Protein AF-A0A538GZU5-F1 (afdb_monomer_lite)

Sequence (343 aa):
MTRKRKAGAVGVLVLACLVTAGIAAAQVSGPSSTARSLAASGCQLNSAGDKIKHVVYLQFDNTHYARDNQSVASDLEQMPHLLDFLKSNGTLFTNDHTVLISHTAGGILSTQTGLYPDRHGITVSNSYYYFPPSKIPAFSSAFKYWTDKVDDTTGTNDPLPNMVTDQKVTPAPWVPFTRAGCDFGAISLANIELENTGTGPFGDMSQAFGTGSPEWNDAVASNAAPSGTAARASALTDYVGIAIHCAQGGGICASNATNVANSRPDRLLDETGGYLGYSALYGAKYVNPAICAVPGASCQTVGGLKAVNSTAGDPVTDPFGRPGFPGFDGALAKNTLGYLAQM

Secondary structure (DSSP, 8-state):
----------------------------------------SS-----GGG----------TT--SS-SSTTS--TTTT-HHHHHHHHHHS---------SS--HHHHHHHHHHS--HHHHS-TTTTEEEE--TT-S-EEEES-S-TT-BSSTTTSSS--SBSSEETTEEPPPTTHHHHHTT--EEEES-TTTS------STTSHHHHHH-TTSHHHHHHHHHHHSPTTSHHHHHHHHHHSSEEEEPPTT-GGGGSSHHHHHH-EE---TT-TT--TT-EEEESHHHHHHHHTTSTT--EEEETTEEEEBPTTSSBPB-TTS-BS---GGG--HHHHHHHHTT-

pLDDT: mean 88.1, std 18.51, range [29.67, 98.81]

Foldseek 3Di:
DDDDDDDYDDDDDDDDDDDDDDDDDDPPCDPPPPPVPPLPQAFQLVPDVSPDDDDDDDDDFPFACDDPDPVDHGNVSVVVVNVVCCVVPHDDDRPDDAAPQDDQQQRLVCVLQVDHCVQFQCNNGQWDWDQFPVRPIDIAGLQAAQQFWSPQQACRRPVFGSGDHPRFRRAGSCVSRQASQHKDKFFQGGNNAGRDLDLHCRGPCCVFQNHPGPLSVLSVQLCPDDPPDPSVCVSCFFFTGIKIWGHDVQHLCVPDPLSVVQKTWPDRPRHPPDDPPTIMHGWCNNLQVSLVVPPPFLWDAFPNGIFQAFQVSHGADAPVRHHTRNPNVSCDNRRRVSSVVSD

Radius of gyration: 26.97 Å; chains: 1; bounding box: 66×96×55 Å

Structure (mmCIF, N/CA/C/O backbone):
data_AF-A0A538GZU5-F1
#
_entry.id   AF-A0A538GZU5-F1
#
loop_
_atom_site.group_PDB
_atom_site.id
_atom_site.type_symbol
_atom_site.label_atom_id
_atom_site.label_alt_id
_atom_site.label_comp_id
_atom_site.label_asym_id
_atom_site.label_entity_id
_atom_site.label_seq_id
_atom_site.pdbx_PDB_ins_code
_atom_site.Cartn_x
_atom_site.Cartn_y
_atom_site.Cartn_z
_atom_site.occupancy
_atom_site.B_iso_or_equiv
_atom_site.auth_seq_id
_atom_site.auth_comp_id
_atom_site.auth_asym_id
_atom_site.auth_atom_id
_atom_site.pdbx_PDB_model_num
ATOM 1 N N . MET A 1 1 ? 17.090 -75.767 -11.438 1.00 41.66 1 MET A N 1
ATOM 2 C CA . MET A 1 1 ? 18.320 -75.406 -10.693 1.00 41.66 1 MET A CA 1
ATOM 3 C C . MET A 1 1 ? 18.590 -73.951 -11.045 1.00 41.66 1 MET A C 1
ATOM 5 O O . MET A 1 1 ? 18.827 -73.700 -12.206 1.00 41.66 1 MET A O 1
ATOM 9 N N . THR A 1 2 ? 18.289 -72.956 -10.214 1.00 41.53 2 THR A N 1
ATOM 10 C CA . THR A 1 2 ? 19.024 -72.575 -8.996 1.00 41.53 2 THR A CA 1
ATOM 11 C C . THR A 1 2 ? 18.096 -71.903 -7.971 1.00 41.53 2 THR A C 1
ATOM 13 O O . THR A 1 2 ? 17.175 -71.168 -8.304 1.00 41.53 2 THR A O 1
ATOM 16 N N . ARG A 1 3 ? 18.348 -72.218 -6.697 1.00 42.81 3 ARG A N 1
ATOM 17 C CA . ARG A 1 3 ? 17.657 -71.765 -5.477 1.00 42.81 3 ARG A CA 1
ATOM 18 C C . ARG A 1 3 ? 18.090 -70.350 -5.061 1.00 42.81 3 ARG A C 1
ATOM 20 O O . ARG A 1 3 ? 19.270 -70.048 -5.206 1.00 42.81 3 ARG A O 1
ATOM 27 N N . LYS A 1 4 ? 17.235 -69.639 -4.307 1.00 42.75 4 LYS A N 1
ATOM 28 C CA . LYS A 1 4 ? 17.420 -69.284 -2.867 1.00 42.75 4 LYS A CA 1
ATOM 29 C C . LYS A 1 4 ? 16.176 -68.512 -2.367 1.00 42.75 4 LYS A C 1
ATOM 31 O O . LYS A 1 4 ? 15.842 -67.492 -2.935 1.00 42.75 4 LYS A O 1
ATOM 36 N N . ARG A 1 5 ? 15.325 -69.122 -1.524 1.00 42.78 5 ARG A N 1
ATOM 37 C CA . ARG A 1 5 ? 15.338 -69.240 -0.035 1.00 42.78 5 ARG A CA 1
ATOM 38 C C . ARG A 1 5 ? 14.523 -68.098 0.611 1.00 42.78 5 ARG A C 1
ATOM 40 O O . ARG A 1 5 ? 14.949 -66.963 0.520 1.00 42.78 5 ARG A O 1
ATOM 47 N N . LYS A 1 6 ? 13.332 -68.392 1.162 1.00 38.78 6 LYS A N 1
ATOM 48 C CA . LYS A 1 6 ? 13.014 -68.727 2.589 1.00 38.78 6 LYS A CA 1
ATOM 49 C C . LYS A 1 6 ? 12.407 -67.480 3.259 1.00 38.78 6 LYS A C 1
ATOM 51 O O . LYS A 1 6 ? 12.859 -66.398 2.941 1.00 38.78 6 LYS A O 1
ATOM 56 N N . ALA A 1 7 ? 11.456 -67.504 4.185 1.00 37.66 7 ALA A N 1
ATOM 57 C CA . ALA A 1 7 ? 10.686 -68.513 4.918 1.00 37.66 7 ALA A CA 1
ATOM 58 C C . ALA A 1 7 ? 9.429 -67.767 5.438 1.00 37.66 7 ALA A C 1
ATOM 60 O O . ALA A 1 7 ? 9.517 -66.568 5.664 1.00 37.66 7 ALA A O 1
ATOM 61 N N . GLY A 1 8 ? 8.243 -68.377 5.487 1.00 31.84 8 GLY A N 1
ATOM 62 C CA . GLY A 1 8 ? 7.707 -69.045 6.688 1.00 31.84 8 GLY A CA 1
ATOM 63 C C . GLY A 1 8 ? 6.733 -68.104 7.423 1.00 31.84 8 GLY A C 1
ATOM 64 O O . GLY A 1 8 ? 6.852 -66.900 7.278 1.00 31.84 8 GLY A O 1
ATOM 65 N N . ALA A 1 9 ? 5.759 -68.510 8.226 1.00 40.06 9 ALA A N 1
ATOM 66 C CA . ALA A 1 9 ? 4.979 -69.730 8.418 1.00 40.06 9 ALA A CA 1
ATOM 67 C C . ALA A 1 9 ? 3.903 -69.380 9.480 1.00 40.06 9 ALA A C 1
ATOM 69 O O . ALA A 1 9 ? 4.146 -68.487 10.285 1.00 40.06 9 ALA A O 1
ATOM 70 N N . VAL A 1 10 ? 2.818 -70.171 9.539 1.00 35.56 10 VAL A N 1
ATOM 71 C CA . VAL A 1 10 ? 1.852 -70.302 10.665 1.00 35.56 10 VAL A CA 1
ATOM 72 C C . VAL A 1 10 ? 0.916 -69.085 10.858 1.00 35.56 10 VAL A C 1
ATOM 74 O O . VAL A 1 10 ? 1.370 -67.958 10.919 1.00 35.56 10 VAL A O 1
ATOM 77 N N . GLY A 1 11 ? -0.415 -69.161 10.923 1.00 32.91 11 GLY A N 1
ATOM 78 C CA . GLY A 1 11 ? -1.340 -70.246 11.236 1.00 32.91 11 GLY A CA 1
ATOM 79 C C . GLY A 1 11 ? -2.069 -69.944 12.556 1.00 32.91 11 GLY A C 1
ATOM 80 O O . GLY A 1 11 ? -1.404 -69.755 13.564 1.00 32.91 11 GLY A O 1
ATOM 81 N N . VAL A 1 12 ? -3.409 -70.034 12.532 1.00 36.59 12 VAL A N 1
ATOM 82 C CA . VAL A 1 12 ? -4.312 -70.445 13.635 1.00 36.59 12 VAL A CA 1
ATOM 83 C C . VAL A 1 12 ? -5.242 -69.384 14.296 1.00 36.59 12 VAL A C 1
ATOM 85 O O . VAL A 1 12 ? -4.803 -68.398 14.871 1.00 36.59 12 VAL A O 1
ATOM 88 N N . LEU A 1 13 ? -6.539 -69.758 14.279 1.00 34.19 13 LEU A N 1
ATOM 89 C CA . LEU A 1 13 ? -7.672 -69.534 15.212 1.00 34.19 13 LEU A CA 1
ATOM 90 C C . LEU A 1 13 ? -8.629 -68.319 15.107 1.00 34.19 13 LEU A C 1
ATOM 92 O O . LEU A 1 13 ? -8.426 -67.242 15.650 1.00 34.19 13 LEU A O 1
ATOM 96 N N . VAL A 1 14 ? -9.761 -68.648 14.471 1.00 42.06 14 VAL A N 1
ATOM 97 C CA . VAL A 1 14 ? -11.185 -68.315 14.685 1.00 42.06 14 VAL A CA 1
ATOM 98 C C . VAL A 1 14 ? -11.585 -67.742 16.059 1.00 42.06 14 VAL A C 1
ATOM 100 O O . VAL A 1 14 ? -11.286 -68.352 17.080 1.00 42.06 14 VAL A O 1
ATOM 103 N N . LEU A 1 15 ? -12.452 -66.716 16.055 1.00 35.19 15 LEU A N 1
ATOM 104 C CA . LEU A 1 15 ? -13.662 -66.673 16.897 1.00 35.19 15 LEU A CA 1
ATOM 105 C C . LEU A 1 15 ? -14.754 -65.802 16.244 1.00 35.19 15 LEU A C 1
ATOM 107 O O . LEU A 1 15 ? -14.531 -64.640 15.915 1.00 35.19 15 LEU A O 1
ATOM 111 N N . ALA A 1 16 ? -15.932 -66.390 16.040 1.00 40.03 16 ALA A N 1
ATOM 112 C CA . ALA A 1 16 ? -17.145 -65.728 15.574 1.00 40.03 16 ALA A CA 1
ATOM 113 C C . ALA A 1 16 ? -17.953 -65.195 16.766 1.00 40.03 16 ALA A C 1
ATOM 115 O O . ALA A 1 16 ? -18.050 -65.891 17.771 1.00 40.03 16 ALA A O 1
ATOM 116 N N . CYS A 1 17 ? -18.595 -64.032 16.615 1.00 29.67 17 CYS A N 1
ATOM 117 C CA . CYS A 1 17 ? -19.783 -63.644 17.384 1.00 29.67 17 CYS A CA 1
ATOM 118 C C . CYS A 1 17 ? -20.623 -62.647 16.570 1.00 29.67 17 CYS A C 1
ATOM 120 O O . CYS A 1 17 ? -20.315 -61.460 16.493 1.00 29.67 17 CYS A O 1
ATOM 122 N N . LEU A 1 18 ? -21.692 -63.160 15.959 1.00 40.50 18 LEU A N 1
ATOM 123 C CA . LEU A 1 18 ? -22.845 -62.388 15.501 1.00 40.50 18 LEU A CA 1
ATOM 124 C C . LEU A 1 18 ? -23.737 -62.108 16.715 1.00 40.50 18 LEU A C 1
ATOM 126 O O . LEU A 1 18 ? -24.233 -63.048 17.331 1.00 40.50 18 LEU A O 1
ATOM 130 N N . VAL A 1 19 ? -23.984 -60.832 17.016 1.00 35.56 19 VAL A N 1
ATOM 131 C CA . VAL A 1 19 ? -25.146 -60.404 17.803 1.00 35.56 19 VAL A CA 1
ATOM 132 C C . VAL A 1 19 ? -25.823 -59.264 17.055 1.00 35.56 19 VAL A C 1
ATOM 134 O O . VAL A 1 19 ? -25.313 -58.153 16.953 1.00 35.56 19 VAL A O 1
ATOM 137 N N . THR A 1 20 ? -26.982 -59.588 16.497 1.00 38.97 20 THR A N 1
ATOM 138 C CA . THR A 1 20 ? -27.985 -58.674 15.960 1.00 38.97 20 THR A CA 1
ATOM 139 C C . THR A 1 20 ? -28.848 -58.128 17.097 1.00 38.97 20 THR A C 1
ATOM 141 O O . THR A 1 20 ? -29.481 -58.924 17.785 1.00 38.97 20 THR A O 1
ATOM 144 N N . ALA A 1 21 ? -28.932 -56.805 17.251 1.00 37.34 21 ALA A N 1
ATOM 145 C CA . ALA A 1 21 ? -30.114 -56.075 17.734 1.00 37.34 21 ALA A CA 1
ATOM 146 C C . ALA A 1 21 ? -29.819 -54.567 17.722 1.00 37.34 21 ALA A C 1
ATOM 148 O O . ALA A 1 21 ? -28.822 -54.140 18.298 1.00 37.34 21 ALA A O 1
ATOM 149 N N . GLY A 1 22 ? -30.678 -53.752 17.102 1.00 32.50 22 GLY A N 1
ATOM 150 C CA . GLY A 1 22 ? -30.491 -52.301 17.156 1.00 32.50 22 GLY A CA 1
ATOM 151 C C . GLY A 1 22 ? -31.423 -51.448 16.300 1.00 32.50 22 GLY A C 1
ATOM 152 O O . GLY A 1 22 ? -30.937 -50.705 15.467 1.00 32.50 22 GLY A O 1
ATOM 153 N N . ILE A 1 23 ? -32.731 -51.552 16.553 1.00 37.91 23 ILE A N 1
ATOM 154 C CA . ILE A 1 23 ? -33.696 -50.434 16.581 1.00 37.91 23 ILE A CA 1
ATOM 155 C C . ILE A 1 23 ? -33.911 -49.647 15.271 1.00 37.91 23 ILE A C 1
ATOM 157 O O . ILE A 1 23 ? -33.096 -48.846 14.825 1.00 37.91 23 ILE A O 1
ATOM 161 N N . ALA A 1 24 ? -35.123 -49.800 14.731 1.00 41.88 24 ALA A N 1
ATOM 162 C CA . ALA A 1 24 ? -35.727 -48.862 13.798 1.00 41.88 24 ALA A CA 1
ATOM 163 C C . ALA A 1 24 ? -35.757 -47.448 14.405 1.00 41.88 24 ALA A C 1
ATOM 165 O O . ALA A 1 24 ? -36.425 -47.219 15.413 1.00 41.88 24 ALA A O 1
ATOM 166 N N . ALA A 1 25 ? -35.067 -46.500 13.773 1.00 37.75 25 ALA A N 1
ATOM 167 C CA . ALA A 1 25 ? -35.249 -45.077 14.017 1.00 37.75 25 ALA A CA 1
ATOM 168 C C . ALA A 1 25 ? -35.853 -44.445 12.761 1.00 37.75 25 ALA A C 1
ATOM 170 O O . ALA A 1 25 ? -35.314 -44.550 11.659 1.00 37.75 25 ALA A O 1
ATOM 171 N N . ALA A 1 26 ? -37.025 -43.849 12.958 1.00 36.16 26 ALA A N 1
ATOM 172 C CA . ALA A 1 26 ? -37.833 -43.188 11.956 1.00 36.16 26 ALA A CA 1
ATOM 173 C C . ALA A 1 26 ? -37.022 -42.170 11.142 1.00 36.16 26 ALA A C 1
ATOM 175 O O . ALA A 1 26 ? -36.345 -41.303 11.696 1.00 36.16 26 ALA A O 1
ATOM 176 N N . GLN A 1 27 ? -37.154 -42.237 9.817 1.00 37.16 27 GLN A N 1
ATOM 177 C CA . GLN A 1 27 ? -36.763 -41.144 8.939 1.00 37.16 27 GLN A CA 1
ATOM 178 C C . GLN A 1 27 ? -37.739 -39.988 9.159 1.00 37.16 27 GLN A C 1
ATOM 180 O O . GLN A 1 27 ? -38.785 -39.905 8.519 1.00 37.16 27 GLN A O 1
ATOM 185 N N . VAL A 1 28 ? -37.404 -39.094 10.088 1.00 36.72 28 VAL A N 1
ATOM 186 C CA . VAL A 1 28 ? -38.012 -37.768 10.130 1.00 36.72 28 VAL A CA 1
ATOM 187 C C . VAL A 1 28 ? -37.474 -37.022 8.918 1.00 36.72 28 VAL A C 1
ATOM 189 O O . VAL A 1 28 ? -36.334 -36.561 8.900 1.00 36.72 28 VAL A O 1
ATOM 192 N N . SER A 1 29 ? -38.293 -36.957 7.873 1.00 42.44 29 SER A N 1
ATOM 193 C CA . SER A 1 29 ? -38.100 -36.076 6.728 1.00 42.44 29 SER A CA 1
ATOM 194 C C . SER A 1 29 ? -38.271 -34.636 7.217 1.00 42.44 29 SER A C 1
ATOM 196 O O . SER A 1 29 ? -39.336 -34.037 7.096 1.00 42.44 29 SER A O 1
ATOM 198 N N . GLY A 1 30 ? -37.237 -34.093 7.859 1.00 34.75 30 GLY A N 1
ATOM 199 C CA . GLY A 1 30 ? -37.148 -32.660 8.096 1.00 34.75 30 GLY A CA 1
ATOM 200 C C . GLY A 1 30 ? -37.063 -31.953 6.742 1.00 34.75 30 GLY A C 1
ATOM 201 O O . GLY A 1 30 ? -36.406 -32.475 5.834 1.00 34.75 30 GLY A O 1
ATOM 202 N N . PRO A 1 31 ? -37.720 -30.798 6.554 1.00 36.62 31 PRO A N 1
ATOM 203 C CA . PRO A 1 31 ? -37.540 -30.037 5.335 1.00 36.62 31 PRO A CA 1
ATOM 204 C C . PRO A 1 31 ? -36.061 -29.660 5.267 1.00 36.62 31 PRO A C 1
ATOM 206 O O . PRO A 1 31 ? -35.553 -28.933 6.119 1.00 36.62 31 PRO A O 1
ATOM 209 N N . SER A 1 32 ? -35.360 -30.193 4.268 1.00 41.91 32 SER A N 1
ATOM 210 C CA . SER A 1 32 ? -34.012 -29.765 3.925 1.00 41.91 32 SER A CA 1
ATOM 211 C C . SER A 1 32 ? -34.122 -28.352 3.365 1.00 41.91 32 SER A C 1
ATOM 213 O O . SER A 1 32 ? -34.147 -28.139 2.156 1.00 41.91 32 SER A O 1
ATOM 215 N N . SER A 1 33 ? -34.227 -27.366 4.253 1.00 42.97 33 SER A N 1
ATOM 216 C CA . SER A 1 33 ? -34.057 -25.962 3.921 1.00 42.97 33 SER A CA 1
ATOM 217 C C . SER A 1 33 ? -32.568 -25.674 3.754 1.00 42.97 33 SER A C 1
ATOM 219 O O . SER A 1 33 ? -32.007 -24.808 4.416 1.00 42.97 33 SER A O 1
ATOM 221 N N . THR A 1 34 ? -31.916 -26.351 2.810 1.00 41.00 34 THR A N 1
ATOM 222 C CA . THR A 1 34 ? -30.827 -25.715 2.071 1.00 41.00 34 THR A CA 1
ATOM 223 C C . THR A 1 34 ? -31.477 -24.787 1.055 1.00 41.00 34 THR A C 1
ATOM 225 O O . THR A 1 34 ? -31.377 -24.981 -0.156 1.00 41.00 34 THR A O 1
ATOM 228 N N . ALA A 1 35 ? -32.172 -23.764 1.564 1.00 36.59 35 ALA A N 1
ATOM 229 C CA . ALA A 1 35 ? -32.250 -22.517 0.841 1.00 36.59 35 ALA A CA 1
ATOM 230 C C . ALA A 1 35 ? -30.795 -22.069 0.752 1.00 36.59 35 ALA A C 1
ATOM 232 O O . ALA A 1 35 ? -30.218 -21.565 1.713 1.00 36.59 35 ALA A O 1
ATOM 233 N N . ARG A 1 36 ? -30.160 -22.371 -0.381 1.00 37.12 36 ARG A N 1
ATOM 234 C CA . ARG A 1 36 ? -28.960 -21.669 -0.797 1.00 37.12 36 ARG A CA 1
ATOM 235 C C . ARG A 1 36 ? -29.424 -20.224 -0.869 1.00 37.12 36 ARG A C 1
ATOM 237 O O . ARG A 1 36 ? -30.104 -19.854 -1.822 1.00 37.12 36 ARG A O 1
ATOM 244 N N . SER A 1 37 ? -29.200 -19.486 0.219 1.00 33.53 37 SER A N 1
ATOM 245 C CA . SER A 1 37 ? -29.381 -18.046 0.250 1.00 33.53 37 SER A CA 1
ATOM 246 C C . SER A 1 37 ? -28.727 -17.554 -1.030 1.00 33.53 37 SER A C 1
ATOM 248 O O . SER A 1 37 ? -27.550 -17.846 -1.267 1.00 33.53 37 SER A O 1
ATOM 250 N N . LEU A 1 38 ? -29.523 -16.958 -1.919 1.00 40.81 38 LEU A N 1
ATOM 251 C CA . LEU A 1 38 ? -28.973 -16.174 -3.012 1.00 40.81 38 LEU A CA 1
ATOM 252 C C . LEU A 1 38 ? -27.948 -15.267 -2.343 1.00 40.81 38 LEU A C 1
ATOM 254 O O . LEU A 1 38 ? -28.328 -14.536 -1.429 1.00 40.81 38 LEU A O 1
ATOM 258 N N . ALA A 1 39 ? -26.668 -15.419 -2.703 1.00 43.16 39 ALA A N 1
ATOM 259 C CA . ALA A 1 39 ? -25.598 -14.616 -2.132 1.00 43.16 39 ALA A CA 1
ATOM 260 C C . ALA A 1 39 ? -26.088 -13.169 -2.128 1.00 43.16 39 ALA A C 1
ATOM 262 O O . ALA A 1 39 ? -26.457 -12.650 -3.185 1.00 43.16 39 ALA A O 1
ATOM 263 N N . ALA A 1 40 ? -26.225 -12.585 -0.935 1.00 46.81 40 ALA A N 1
ATOM 264 C CA . ALA A 1 40 ? -26.675 -11.213 -0.821 1.00 46.81 40 ALA A CA 1
ATOM 265 C C . ALA A 1 40 ? -25.750 -10.376 -1.709 1.00 46.81 40 ALA A C 1
ATOM 267 O O . ALA A 1 40 ? -24.530 -10.451 -1.578 1.00 46.81 40 ALA A O 1
ATOM 268 N N . SER A 1 41 ? -26.314 -9.648 -2.670 1.00 56.91 41 SER A N 1
ATOM 269 C CA . SER A 1 41 ? -25.537 -8.769 -3.534 1.00 56.91 41 SER A CA 1
ATOM 270 C C . SER A 1 41 ? -25.036 -7.597 -2.687 1.00 56.91 41 SER A C 1
ATOM 272 O O . SER A 1 41 ? -25.796 -6.664 -2.427 1.00 56.91 41 SER A O 1
ATOM 274 N N . GLY A 1 42 ? -23.797 -7.674 -2.200 1.00 74.44 42 GLY A N 1
ATOM 275 C CA . GLY A 1 42 ? -23.136 -6.609 -1.440 1.00 74.44 42 GLY A CA 1
ATOM 276 C C . GLY A 1 42 ? -22.205 -7.123 -0.339 1.00 74.44 42 GLY A C 1
ATOM 277 O O . GLY A 1 42 ? -22.223 -8.302 -0.001 1.00 74.44 42 GLY A O 1
ATOM 278 N N . CYS A 1 43 ? -21.416 -6.214 0.234 1.00 88.31 43 CYS A N 1
ATOM 279 C CA . CYS A 1 43 ? -20.485 -6.480 1.334 1.00 88.31 43 CYS A CA 1
ATOM 280 C C . CYS A 1 43 ? -21.204 -7.002 2.590 1.00 88.31 43 CYS A C 1
ATOM 282 O O . CYS A 1 43 ? -22.074 -6.319 3.137 1.00 88.31 43 CYS A O 1
ATOM 284 N N . GLN A 1 44 ? -20.835 -8.201 3.058 1.00 89.00 44 GLN A N 1
ATOM 285 C CA . GLN A 1 44 ? -21.396 -8.839 4.257 1.00 89.00 44 GLN A CA 1
ATOM 286 C C . GLN A 1 44 ? -20.296 -9.304 5.214 1.00 89.00 44 GLN A C 1
ATOM 288 O O . GLN A 1 44 ? -19.824 -10.436 5.157 1.00 89.00 44 GLN A O 1
ATOM 293 N N . LEU A 1 45 ? -19.942 -8.449 6.172 1.00 90.06 45 LEU A N 1
ATOM 294 C CA . LEU A 1 45 ? -18.912 -8.743 7.177 1.00 90.06 45 LEU A CA 1
ATOM 295 C C . LEU A 1 45 ? -19.315 -9.827 8.196 1.00 90.06 45 LEU A C 1
ATOM 297 O O . LEU A 1 45 ? -18.504 -10.182 9.047 1.00 90.06 45 LEU A O 1
ATOM 301 N N . ASN A 1 46 ? -20.558 -10.328 8.150 1.00 86.38 46 ASN A N 1
ATOM 302 C CA . ASN A 1 46 ? -21.108 -11.343 9.062 1.00 86.38 46 ASN A CA 1
ATOM 303 C C . ASN A 1 46 ? -20.864 -11.030 10.551 1.00 86.38 46 ASN A C 1
ATOM 305 O O . ASN A 1 46 ? -20.645 -11.916 11.378 1.00 86.38 46 ASN A O 1
ATOM 309 N N . SER A 1 47 ? -20.871 -9.741 10.894 1.00 89.75 47 SER A N 1
ATOM 310 C CA . SER A 1 47 ? -20.743 -9.290 12.279 1.00 89.75 47 SER A CA 1
ATOM 311 C C . SER A 1 47 ? -21.965 -9.701 13.103 1.00 89.75 47 SER A C 1
ATOM 313 O O . SER A 1 47 ? -23.051 -9.912 12.566 1.00 89.75 47 SER A O 1
ATOM 315 N N . ALA A 1 48 ? -21.820 -9.786 14.427 1.00 88.69 48 ALA A N 1
ATOM 316 C CA . ALA A 1 48 ? -22.929 -10.149 15.306 1.00 88.69 48 ALA A CA 1
ATOM 317 C C . ALA A 1 48 ? -24.141 -9.209 15.110 1.00 88.69 48 ALA A C 1
ATOM 319 O O . ALA A 1 48 ? -24.091 -8.019 15.435 1.00 88.69 48 ALA A O 1
ATOM 320 N N . GLY A 1 49 ? -25.236 -9.761 14.576 1.00 86.88 49 GLY A N 1
ATOM 321 C CA . GLY A 1 49 ? -26.455 -9.015 14.249 1.00 86.88 49 GLY A CA 1
ATOM 322 C C . GLY A 1 49 ? -26.315 -8.041 13.073 1.00 86.88 49 GLY A C 1
ATOM 323 O O . GLY A 1 49 ? -27.064 -7.069 13.025 1.00 86.88 49 GLY A O 1
ATOM 324 N N . ASP A 1 50 ? -25.339 -8.253 12.183 1.00 86.88 50 ASP A N 1
ATOM 325 C CA . ASP A 1 50 ? -25.097 -7.478 10.956 1.00 86.88 50 ASP A CA 1
ATOM 326 C C . ASP A 1 50 ? -24.918 -5.968 11.177 1.00 86.88 50 ASP A C 1
ATOM 328 O O . ASP A 1 50 ? -25.229 -5.144 10.307 1.00 86.88 50 ASP A O 1
ATOM 332 N N . LYS A 1 51 ? -24.417 -5.593 12.359 1.00 89.56 51 LYS A N 1
ATOM 333 C CA . LYS A 1 51 ? -24.294 -4.196 12.796 1.00 89.56 51 LYS A CA 1
ATOM 334 C C . LYS A 1 51 ? -23.103 -3.465 12.181 1.00 89.56 51 LYS A C 1
ATOM 336 O O . LYS A 1 51 ? -23.168 -2.250 12.024 1.00 89.56 51 LYS A O 1
ATOM 341 N N . ILE A 1 52 ? -22.028 -4.174 11.838 1.00 91.56 52 ILE A N 1
ATOM 342 C CA . ILE A 1 52 ? -20.833 -3.583 11.227 1.00 91.56 52 ILE A CA 1
ATOM 343 C C . ILE A 1 52 ? -21.019 -3.543 9.711 1.00 91.56 52 ILE A C 1
ATOM 345 O O . ILE A 1 52 ? -21.281 -4.571 9.086 1.00 91.56 52 ILE A O 1
ATOM 349 N N . LYS A 1 53 ? -20.881 -2.344 9.137 1.00 88.94 53 LYS A N 1
ATOM 350 C CA . LYS A 1 53 ? -20.955 -2.097 7.686 1.00 88.94 53 LYS A CA 1
ATOM 351 C C . LYS A 1 53 ? -19.600 -1.772 7.062 1.00 88.94 53 LYS A C 1
ATOM 353 O O . LYS A 1 53 ? -19.370 -2.129 5.917 1.00 88.94 53 LYS A O 1
ATOM 358 N N . HIS A 1 54 ? -18.714 -1.150 7.835 1.00 91.19 54 HIS A N 1
ATOM 359 C CA . HIS A 1 54 ? -17.369 -0.770 7.423 1.00 91.19 54 HIS A CA 1
ATOM 360 C C . HIS A 1 54 ? -16.390 -1.116 8.541 1.00 91.19 54 HIS A C 1
ATOM 362 O O . HIS A 1 54 ? -16.734 -1.015 9.722 1.00 91.19 54 HIS A O 1
ATOM 368 N N . VAL A 1 55 ? -15.176 -1.500 8.161 1.00 94.06 55 VAL A N 1
ATOM 369 C CA . VAL A 1 55 ? -14.044 -1.633 9.076 1.00 94.06 55 VAL A CA 1
ATOM 370 C C . VAL A 1 55 ? -13.032 -0.578 8.672 1.00 94.06 55 VAL A C 1
ATOM 372 O O . VAL A 1 55 ? -12.583 -0.562 7.533 1.00 94.06 55 VAL A O 1
ATOM 375 N N . VAL A 1 56 ? -12.699 0.307 9.606 1.00 94.75 56 VAL A N 1
ATOM 376 C CA . VAL A 1 56 ? -11.652 1.312 9.428 1.00 94.75 56 VAL A CA 1
ATOM 377 C C . VAL A 1 56 ? -10.480 0.895 10.297 1.00 94.75 56 VAL A C 1
ATOM 379 O O . VAL A 1 56 ? -10.627 0.755 11.512 1.00 94.75 56 VAL A O 1
ATOM 382 N N . TYR A 1 57 ? -9.330 0.685 9.665 1.00 94.44 57 TYR A N 1
ATOM 383 C CA . TYR A 1 57 ? -8.079 0.371 10.338 1.00 94.44 57 TYR A CA 1
ATOM 384 C C . TYR A 1 57 ? -7.127 1.556 10.200 1.00 94.44 57 TYR A C 1
ATOM 386 O O . TYR A 1 57 ? -6.855 2.008 9.092 1.00 94.44 57 TYR A O 1
ATOM 394 N N . LEU A 1 58 ? -6.643 2.066 11.332 1.00 94.19 58 LEU A N 1
ATOM 395 C CA . LEU A 1 58 ? -5.677 3.157 11.385 1.00 94.19 58 LEU A CA 1
ATOM 396 C C . LEU A 1 58 ? -4.447 2.673 12.137 1.00 94.19 58 LEU A C 1
ATOM 398 O O . LEU A 1 58 ? -4.561 2.199 13.268 1.00 94.19 58 LEU A O 1
ATOM 402 N N . GLN A 1 59 ? -3.283 2.849 11.527 1.00 92.31 59 GLN A N 1
ATOM 403 C CA . GLN A 1 59 ? -2.005 2.591 12.165 1.00 92.31 59 GLN A CA 1
ATOM 404 C C . GLN A 1 59 ? -1.173 3.865 12.152 1.00 92.31 59 GLN A C 1
ATOM 406 O O . GLN A 1 59 ? -0.926 4.448 11.100 1.00 92.31 59 GLN A O 1
ATOM 411 N N . PHE A 1 60 ? -0.772 4.300 13.341 1.00 90.81 60 PHE A N 1
ATOM 412 C CA . PHE A 1 60 ? 0.123 5.432 13.519 1.00 90.81 60 PHE A CA 1
ATOM 413 C C . PHE A 1 60 ? 1.531 4.881 13.719 1.00 90.81 60 PHE A C 1
ATOM 415 O O . PHE A 1 60 ? 1.769 4.141 14.676 1.00 90.81 60 PHE A O 1
ATOM 422 N N . ASP A 1 61 ? 2.445 5.199 12.803 1.00 88.44 61 ASP A N 1
ATOM 423 C CA . ASP A 1 61 ? 3.837 4.775 12.938 1.00 88.44 61 ASP A CA 1
ATOM 424 C C . ASP A 1 61 ? 4.480 5.466 14.151 1.00 88.44 61 ASP A C 1
ATOM 426 O O . ASP A 1 61 ? 4.240 6.647 14.416 1.00 88.44 61 ASP A O 1
ATOM 430 N N . ASN A 1 62 ? 5.269 4.702 14.905 1.00 87.81 62 ASN A N 1
ATOM 431 C CA . ASN A 1 62 ? 6.046 5.162 16.053 1.00 87.81 62 ASN A CA 1
ATOM 432 C C . ASN A 1 62 ? 5.246 5.981 17.095 1.00 87.81 62 ASN A C 1
ATOM 434 O O . ASN A 1 62 ? 5.731 6.994 17.593 1.00 87.81 62 ASN A O 1
ATOM 438 N N . THR A 1 63 ? 4.014 5.562 17.411 1.00 90.25 63 THR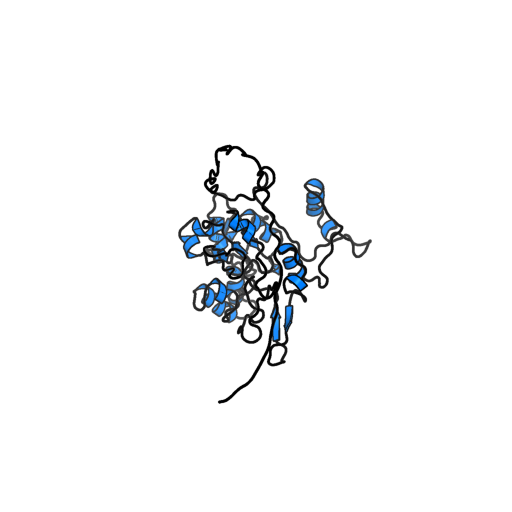 A N 1
ATOM 439 C CA . THR A 1 63 ? 3.152 6.222 18.410 1.00 90.25 63 THR A CA 1
ATOM 440 C C . THR A 1 63 ? 2.949 5.341 19.639 1.00 90.25 63 THR A C 1
ATOM 442 O O . THR A 1 63 ? 2.378 4.255 19.541 1.00 90.25 63 THR A O 1
ATOM 445 N N . HIS A 1 64 ? 3.346 5.837 20.810 1.00 89.69 64 HIS A N 1
ATOM 446 C CA . HIS A 1 64 ? 3.263 5.125 22.082 1.00 89.69 64 HIS A CA 1
ATOM 447 C C . HIS A 1 64 ? 2.302 5.816 23.055 1.00 89.69 64 HIS A C 1
ATOM 449 O O . HIS A 1 64 ? 2.238 7.045 23.151 1.00 89.69 64 HIS A O 1
ATOM 455 N N . TYR A 1 65 ? 1.559 5.018 23.826 1.00 91.06 65 TYR A N 1
ATOM 456 C CA . TYR A 1 65 ? 0.781 5.539 24.955 1.00 91.06 65 TYR A CA 1
ATOM 457 C C . TYR A 1 65 ? 1.596 5.603 26.249 1.00 91.06 65 TYR A C 1
ATOM 459 O O . TYR A 1 65 ? 1.406 6.522 27.049 1.00 91.06 65 TYR A O 1
ATOM 467 N N . ALA A 1 66 ? 2.479 4.629 26.483 1.00 90.62 66 ALA A N 1
ATOM 468 C CA . ALA A 1 66 ? 3.323 4.616 27.668 1.00 90.62 66 ALA A CA 1
ATOM 469 C C . ALA A 1 66 ? 4.345 5.759 27.608 1.00 90.62 66 ALA A C 1
ATOM 471 O O . ALA A 1 66 ? 4.890 6.069 26.552 1.00 90.62 66 ALA A O 1
ATOM 472 N N . ARG A 1 67 ? 4.606 6.397 28.751 1.00 93.00 67 ARG A N 1
ATOM 473 C CA . ARG A 1 67 ? 5.680 7.386 28.863 1.00 93.00 67 ARG A CA 1
ATOM 474 C C . ARG A 1 67 ? 7.012 6.668 29.051 1.00 93.00 67 ARG A C 1
ATOM 476 O O . ARG A 1 67 ? 7.199 6.026 30.083 1.00 93.00 67 ARG A O 1
ATOM 483 N N . ASP A 1 68 ? 7.952 6.866 28.133 1.00 89.50 68 ASP A N 1
ATOM 484 C CA . ASP A 1 68 ? 9.336 6.393 28.306 1.00 89.50 68 ASP A CA 1
ATOM 485 C C . ASP A 1 68 ? 10.059 7.149 29.430 1.00 89.50 68 ASP A C 1
ATOM 487 O O . ASP A 1 68 ? 10.860 6.594 30.182 1.00 89.50 68 ASP A O 1
ATOM 491 N N . ASN A 1 69 ? 9.742 8.437 29.574 1.00 94.19 69 ASN A N 1
ATOM 492 C CA . ASN A 1 69 ? 10.204 9.291 30.657 1.00 94.19 69 ASN A CA 1
ATOM 493 C C . ASN A 1 69 ? 8.989 9.917 31.337 1.00 94.19 69 ASN A C 1
ATOM 495 O O . ASN A 1 69 ? 8.214 10.617 30.697 1.00 94.19 69 ASN A O 1
ATOM 499 N N . GLN A 1 70 ? 8.841 9.716 32.647 1.00 94.19 70 GLN A N 1
ATOM 500 C CA . GLN A 1 70 ? 7.677 10.189 33.405 1.00 94.19 70 GLN A CA 1
ATOM 501 C C . GLN A 1 70 ? 7.425 11.703 33.273 1.00 94.19 70 GLN A C 1
ATOM 503 O O . GLN A 1 70 ? 6.272 12.137 33.332 1.00 94.19 70 GLN A O 1
ATOM 508 N N . SER A 1 71 ? 8.478 12.496 33.058 1.00 96.75 71 SER A N 1
ATOM 509 C CA . SER A 1 71 ? 8.403 13.955 32.902 1.00 96.75 71 SER A CA 1
ATOM 510 C C . SER A 1 71 ? 8.006 14.416 31.495 1.00 96.75 71 SER A C 1
ATOM 512 O O . SER A 1 71 ? 7.783 15.607 31.294 1.00 96.75 71 SER A O 1
ATOM 514 N N . VAL A 1 72 ? 7.932 13.505 30.524 1.00 96.00 72 VAL A N 1
ATOM 515 C CA . VAL A 1 72 ? 7.578 13.792 29.130 1.00 96.00 72 VAL A CA 1
ATOM 516 C C . VAL A 1 72 ? 6.243 13.116 28.834 1.00 96.00 72 VAL A C 1
ATOM 518 O O . VAL A 1 72 ? 6.048 11.949 29.163 1.00 96.00 72 VAL A O 1
ATOM 521 N N . ALA A 1 73 ? 5.299 13.861 28.263 1.00 96.31 73 ALA A N 1
ATOM 522 C CA . ALA A 1 73 ? 4.039 13.284 27.809 1.00 96.31 73 ALA A CA 1
ATOM 523 C C . ALA A 1 73 ? 4.309 12.236 26.716 1.00 96.31 73 ALA A C 1
ATOM 525 O O . ALA A 1 73 ? 5.191 12.439 25.883 1.00 96.31 73 ALA A O 1
ATOM 526 N N . SER A 1 74 ? 3.565 11.133 26.704 1.00 95.31 74 SER A N 1
ATOM 527 C CA . SER A 1 74 ? 3.672 10.149 25.623 1.00 95.31 74 SER A CA 1
ATOM 528 C C . SER A 1 74 ? 3.191 10.728 24.294 1.00 95.31 74 SER A C 1
ATOM 530 O O . SER A 1 74 ? 2.568 11.794 24.265 1.00 95.31 74 SER A O 1
ATOM 532 N N . ASP A 1 75 ? 3.457 10.036 23.187 1.00 94.50 75 ASP A N 1
ATOM 533 C CA . ASP A 1 75 ? 3.022 10.486 21.861 1.00 94.50 75 ASP A CA 1
ATOM 534 C C . ASP A 1 75 ? 1.502 10.704 21.838 1.00 94.50 75 ASP A C 1
ATOM 536 O O . ASP A 1 75 ? 1.013 11.746 21.399 1.00 94.50 75 ASP A O 1
ATOM 540 N N . LEU A 1 76 ? 0.740 9.767 22.414 1.00 94.12 76 LEU A N 1
ATOM 541 C CA . LEU A 1 76 ? -0.718 9.861 22.426 1.00 94.12 76 LEU A CA 1
ATOM 542 C C . LEU A 1 76 ? -1.243 10.958 23.371 1.00 94.12 76 LEU A C 1
ATOM 544 O O . LEU A 1 76 ? -2.255 11.588 23.074 1.00 94.12 76 LEU A O 1
ATOM 548 N N . GLU A 1 77 ? -0.559 11.244 24.484 1.00 95.06 77 GLU A N 1
ATOM 549 C CA . GLU A 1 77 ? -0.896 12.392 25.345 1.00 95.06 77 GLU A CA 1
ATOM 550 C C . GLU A 1 77 ? -0.610 13.739 24.668 1.00 95.06 77 GLU A C 1
ATOM 552 O O . GLU A 1 77 ? -1.300 14.723 24.938 1.00 95.06 77 GLU A O 1
ATOM 557 N N . GLN A 1 78 ? 0.364 13.782 23.757 1.00 95.69 78 GLN A N 1
ATOM 558 C CA . GLN A 1 78 ? 0.634 14.940 22.902 1.00 95.69 78 GLN A CA 1
ATOM 559 C C . GLN A 1 78 ? -0.375 15.071 21.743 1.00 95.69 78 GLN A C 1
ATOM 561 O O . GLN A 1 78 ? -0.400 16.095 21.061 1.00 95.69 78 GLN A O 1
ATOM 566 N N . MET A 1 79 ? -1.263 14.085 21.562 1.00 95.25 79 MET A N 1
ATOM 567 C CA . MET A 1 79 ? -2.367 14.079 20.596 1.00 95.25 79 MET A CA 1
ATOM 568 C C . MET A 1 79 ? -3.735 14.082 21.312 1.00 95.25 79 MET A C 1
ATOM 570 O O . MET A 1 79 ? -4.524 13.144 21.151 1.00 95.25 79 MET A O 1
ATOM 574 N N . PRO A 1 80 ? -4.072 15.131 22.090 1.00 94.75 80 PRO A N 1
ATOM 575 C CA . PRO A 1 80 ? -5.203 15.108 23.022 1.00 94.75 80 PRO A CA 1
ATOM 576 C C . PRO A 1 80 ? -6.548 14.822 22.345 1.00 94.75 80 PRO A C 1
ATOM 578 O O . PRO A 1 80 ? -7.346 14.059 22.874 1.00 94.75 80 PRO A O 1
ATOM 581 N N . HIS A 1 81 ? -6.778 15.334 21.132 1.00 93.88 81 HIS A N 1
ATOM 582 C CA . HIS A 1 81 ? -8.006 15.046 20.385 1.00 93.88 81 HIS A CA 1
ATOM 583 C C . HIS A 1 81 ? -8.171 13.558 20.044 1.00 93.88 81 HIS A C 1
ATOM 585 O O . HIS A 1 81 ? -9.281 13.033 20.119 1.00 93.88 81 HIS A O 1
ATOM 591 N N . LEU A 1 82 ? -7.079 12.871 19.687 1.00 92.44 82 LEU A N 1
ATOM 592 C CA . LEU A 1 82 ? -7.111 11.437 19.408 1.00 92.44 82 LEU A CA 1
ATOM 593 C C . LEU A 1 82 ? -7.313 10.647 20.704 1.00 92.44 82 LEU A C 1
ATOM 595 O O . LEU A 1 82 ? -8.165 9.762 20.758 1.00 92.44 82 LEU A O 1
ATOM 599 N N . LEU A 1 83 ? -6.576 10.996 21.761 1.00 93.81 83 LEU A N 1
ATOM 600 C CA . LEU A 1 83 ? -6.696 10.337 23.059 1.00 93.81 83 LEU A CA 1
ATOM 601 C C . LEU A 1 83 ? -8.113 10.458 23.640 1.00 93.81 83 LEU A C 1
ATOM 603 O O . LEU A 1 83 ? -8.675 9.466 24.110 1.00 93.81 83 LEU A O 1
ATOM 607 N N . ASP A 1 84 ? -8.706 11.649 23.575 1.00 94.75 84 ASP A N 1
ATOM 608 C CA . ASP A 1 84 ? -10.063 11.908 24.057 1.00 94.75 84 ASP A CA 1
ATOM 609 C C . ASP A 1 84 ? -11.107 11.160 23.227 1.00 94.75 84 ASP A C 1
ATOM 611 O O . ASP A 1 84 ? -12.050 10.590 23.786 1.00 94.75 84 ASP A O 1
ATOM 615 N N . PHE A 1 85 ? -10.923 11.095 21.903 1.00 93.38 85 PHE A N 1
ATOM 616 C CA . PHE A 1 85 ? -11.789 10.314 21.024 1.00 93.38 85 PHE A CA 1
ATOM 617 C C . PHE A 1 85 ? -11.769 8.827 21.395 1.00 93.38 85 PHE A C 1
ATOM 619 O O . PHE A 1 85 ? -12.839 8.244 21.587 1.00 93.38 85 PHE A O 1
ATOM 626 N N . LEU A 1 86 ? -10.577 8.239 21.555 1.00 92.75 86 LEU A N 1
ATOM 627 C CA . LEU A 1 86 ? -10.400 6.825 21.906 1.00 92.75 86 LEU A CA 1
ATOM 628 C C . LEU A 1 86 ? -11.036 6.487 23.260 1.00 92.75 86 LEU A C 1
ATOM 630 O O . LEU A 1 86 ? -11.698 5.459 23.391 1.00 92.75 86 LEU A O 1
ATOM 634 N N . LYS A 1 87 ? -10.881 7.368 24.255 1.00 92.12 87 LYS A N 1
ATOM 635 C CA . LYS A 1 87 ? -11.469 7.196 25.593 1.00 92.12 87 LYS A CA 1
ATOM 636 C C . LYS A 1 87 ? -12.988 7.372 25.613 1.00 92.12 87 LYS A C 1
ATOM 638 O O . LYS A 1 87 ? -13.656 6.702 26.393 1.00 92.12 87 LYS A O 1
ATOM 643 N N . SER A 1 88 ? -13.529 8.265 24.785 1.00 96.31 88 SER A N 1
ATOM 644 C CA . SER A 1 88 ? -14.959 8.612 24.811 1.00 96.31 88 SER A CA 1
ATOM 645 C C . SER A 1 88 ? -15.820 7.728 23.908 1.00 96.31 88 SER A C 1
ATOM 647 O O . SER A 1 88 ? -17.012 7.581 24.164 1.00 96.31 88 SER A O 1
ATOM 649 N N . ASN A 1 89 ? -15.240 7.150 22.851 1.00 94.75 89 ASN A N 1
ATOM 650 C CA . ASN A 1 89 ? -15.978 6.414 21.815 1.00 94.75 89 ASN A CA 1
ATOM 651 C C . ASN A 1 89 ? -15.563 4.941 21.694 1.00 94.75 89 ASN A C 1
ATOM 653 O O . ASN A 1 89 ? -16.057 4.239 20.814 1.00 94.75 89 ASN A O 1
ATOM 657 N N . GLY A 1 90 ? -14.662 4.456 22.550 1.00 90.50 90 GLY A N 1
ATOM 658 C CA . GLY A 1 90 ? -14.130 3.105 22.438 1.00 90.50 90 GLY A CA 1
ATOM 659 C C . GLY A 1 90 ? -13.495 2.583 23.718 1.00 90.50 90 GLY A C 1
ATOM 660 O O . GLY A 1 90 ? -13.819 2.992 24.830 1.00 90.50 90 GLY A O 1
ATOM 661 N N . THR A 1 91 ? -12.606 1.609 23.551 1.00 90.62 91 THR A N 1
ATOM 662 C CA . THR A 1 91 ? -11.805 1.033 24.631 1.00 90.62 91 THR A CA 1
ATOM 663 C C . THR A 1 91 ? -10.339 1.195 24.273 1.00 90.62 91 THR A C 1
ATOM 665 O O . THR A 1 91 ? -9.917 0.785 23.194 1.00 90.62 91 THR A O 1
ATOM 668 N N . LEU A 1 92 ? -9.569 1.788 25.183 1.00 90.31 92 LEU A N 1
ATOM 669 C CA . LEU A 1 92 ? -8.128 1.940 25.038 1.00 90.31 92 LEU A CA 1
ATOM 670 C C . LEU A 1 92 ? -7.423 0.811 25.796 1.00 90.31 92 LEU A C 1
ATOM 672 O O . LEU A 1 92 ? -7.480 0.756 27.024 1.00 90.31 92 LEU A O 1
ATOM 676 N N . PHE A 1 93 ? -6.754 -0.074 25.061 1.00 89.12 93 PHE A N 1
ATOM 677 C CA . PHE A 1 93 ? -5.879 -1.095 25.630 1.00 89.12 93 PHE A CA 1
ATOM 678 C C . PHE A 1 93 ? -4.445 -0.574 25.641 1.00 89.12 93 PHE A C 1
ATOM 680 O O . PHE A 1 93 ? -3.922 -0.187 24.605 1.00 89.12 93 PHE A O 1
ATOM 687 N N . THR A 1 94 ? -3.830 -0.554 26.821 1.00 87.69 94 THR A N 1
ATOM 688 C CA . THR A 1 94 ? -2.488 0.020 27.041 1.00 87.69 94 THR A CA 1
ATOM 689 C C . THR A 1 94 ? -1.472 -1.021 27.500 1.00 87.69 94 THR A C 1
ATOM 691 O O . THR A 1 94 ? -0.352 -0.678 27.858 1.00 87.69 94 THR A O 1
ATOM 694 N N . ASN A 1 95 ? -1.907 -2.276 27.613 1.00 87.06 95 ASN A N 1
ATOM 695 C CA . ASN A 1 95 ? -1.043 -3.414 27.888 1.00 87.06 95 ASN A CA 1
ATOM 696 C C . ASN A 1 95 ? -0.759 -4.120 26.564 1.00 87.06 95 ASN A C 1
ATOM 698 O O . ASN A 1 95 ? -1.259 -5.218 26.314 1.00 87.06 95 ASN A O 1
ATOM 702 N N . ASP A 1 96 ? -0.056 -3.417 25.685 1.00 81.19 96 ASP A N 1
ATOM 703 C CA . ASP A 1 96 ? 0.383 -3.917 24.396 1.00 81.19 96 ASP A CA 1
ATOM 704 C C . ASP A 1 96 ? 1.842 -4.386 24.460 1.00 81.19 96 ASP A C 1
ATOM 706 O O . ASP A 1 96 ? 2.636 -3.974 25.307 1.00 81.19 96 ASP A O 1
ATOM 710 N N . HIS A 1 97 ? 2.178 -5.303 23.560 1.00 82.19 97 HIS A N 1
ATOM 711 C CA . HIS A 1 97 ? 3.539 -5.760 23.347 1.00 82.19 97 HIS A CA 1
ATOM 712 C C . HIS A 1 97 ? 3.852 -5.585 21.869 1.00 82.19 97 HIS A C 1
ATOM 714 O O . HIS A 1 97 ? 3.141 -6.120 21.017 1.00 82.19 97 HIS A O 1
ATOM 720 N N . THR A 1 98 ? 4.926 -4.859 21.572 1.00 85.88 98 THR A N 1
ATOM 721 C CA . THR A 1 98 ? 5.442 -4.769 20.207 1.00 85.88 98 THR A CA 1
ATOM 722 C C . THR A 1 98 ? 6.266 -6.011 19.845 1.00 85.88 98 THR A C 1
ATOM 724 O O . THR A 1 98 ? 6.617 -6.841 20.691 1.00 85.88 98 THR A O 1
ATOM 727 N N . VAL A 1 99 ? 6.561 -6.153 18.557 1.00 91.12 99 VAL A N 1
ATOM 728 C CA . VAL A 1 99 ? 7.477 -7.164 18.029 1.00 91.12 99 VAL A CA 1
ATOM 729 C C . VAL A 1 99 ? 8.900 -6.933 18.548 1.00 91.12 99 VAL A C 1
ATOM 731 O O . VAL A 1 99 ? 9.285 -5.808 18.853 1.00 91.12 99 VAL A O 1
ATOM 734 N N . LEU A 1 100 ? 9.716 -7.990 18.611 1.00 89.44 100 LEU A N 1
ATOM 735 C CA . LEU A 1 100 ? 11.056 -7.908 19.209 1.00 89.44 100 LEU A CA 1
ATOM 736 C C . LEU A 1 100 ? 11.961 -6.866 18.527 1.00 89.44 100 LEU A C 1
ATOM 738 O O . LEU A 1 100 ? 12.613 -6.076 19.202 1.00 89.44 100 LEU A O 1
ATOM 742 N N . ILE A 1 101 ? 11.991 -6.868 17.192 1.00 90.00 101 ILE A N 1
ATOM 743 C CA . ILE A 1 101 ? 12.688 -5.858 16.388 1.00 90.00 101 ILE A CA 1
ATOM 744 C C . ILE A 1 101 ? 11.631 -4.887 15.854 1.00 90.00 101 ILE A C 1
ATOM 746 O O . ILE A 1 101 ? 11.092 -5.055 14.759 1.00 90.00 101 ILE A O 1
ATOM 750 N N . SER A 1 102 ? 11.290 -3.903 16.686 1.00 86.81 102 SER A N 1
ATOM 751 C CA . SER A 1 102 ? 10.218 -2.937 16.430 1.00 86.81 102 SER A CA 1
ATOM 752 C C . SER A 1 102 ? 10.668 -1.834 15.469 1.00 86.81 102 SER A C 1
ATOM 754 O O . SER A 1 102 ? 11.024 -0.736 15.886 1.00 86.81 102 SER A O 1
ATOM 756 N N . HIS A 1 103 ? 10.632 -2.131 14.171 1.00 93.19 103 HIS A N 1
ATOM 757 C CA . HIS A 1 103 ? 10.621 -1.113 13.115 1.00 93.19 103 HIS A CA 1
ATOM 758 C C . HIS A 1 103 ? 9.333 -1.205 12.292 1.00 93.19 103 HIS A C 1
ATOM 760 O O . HIS A 1 103 ? 8.673 -2.249 12.299 1.00 93.19 103 HIS A O 1
ATOM 766 N N . THR A 1 104 ? 9.039 -0.131 11.559 1.00 93.69 104 THR A N 1
ATOM 767 C CA . THR A 1 104 ? 7.847 0.103 10.736 1.00 93.69 104 THR A CA 1
ATOM 768 C C . THR A 1 104 ? 7.297 -1.149 10.044 1.00 93.69 104 THR A C 1
ATOM 770 O O . THR A 1 104 ? 6.184 -1.559 10.360 1.00 93.69 104 THR A O 1
ATOM 773 N N . ALA A 1 105 ? 8.060 -1.812 9.165 1.00 95.31 105 ALA A N 1
ATOM 774 C CA . ALA A 1 105 ? 7.561 -2.947 8.383 1.00 95.31 105 ALA A CA 1
ATOM 775 C C . ALA A 1 105 ? 7.091 -4.101 9.281 1.00 95.31 105 ALA A C 1
ATOM 777 O O . ALA A 1 105 ? 5.948 -4.532 9.215 1.00 95.31 105 ALA A O 1
ATOM 778 N N . GLY A 1 106 ? 7.952 -4.577 10.175 1.00 94.44 106 GLY A N 1
ATOM 779 C CA . GLY A 1 106 ? 7.656 -5.664 11.103 1.00 94.44 106 GLY A CA 1
ATOM 780 C C . GLY A 1 106 ? 6.487 -5.350 12.036 1.00 94.44 106 GLY A C 1
ATOM 781 O O . GLY A 1 106 ? 5.669 -6.234 12.280 1.00 94.44 106 GLY A O 1
ATOM 782 N N . GLY A 1 107 ? 6.372 -4.111 12.524 1.00 93.62 107 GLY A N 1
ATOM 783 C CA . GLY A 1 107 ? 5.239 -3.673 13.342 1.00 93.62 107 GLY A CA 1
ATOM 784 C C . GLY A 1 107 ? 3.923 -3.691 12.563 1.00 93.62 107 GLY A C 1
ATOM 785 O O . GLY A 1 107 ? 2.972 -4.347 12.985 1.00 93.62 107 GLY A O 1
ATOM 786 N N . ILE A 1 108 ? 3.899 -3.041 11.396 1.00 94.88 108 ILE A N 1
ATOM 787 C CA . ILE A 1 108 ? 2.723 -2.961 10.521 1.00 94.88 108 ILE A CA 1
ATOM 788 C C . ILE A 1 108 ? 2.288 -4.347 10.033 1.00 94.88 108 ILE A C 1
ATOM 790 O O . ILE A 1 108 ? 1.125 -4.725 10.138 1.00 94.88 108 ILE A O 1
ATOM 794 N N . LEU A 1 109 ? 3.219 -5.157 9.541 1.00 96.12 109 LEU A N 1
ATOM 795 C CA . LEU A 1 109 ? 2.892 -6.480 9.014 1.00 96.12 109 LEU A CA 1
ATOM 796 C C . LEU A 1 109 ? 2.394 -7.420 10.113 1.00 96.12 109 LEU A C 1
ATOM 798 O O . LEU A 1 109 ? 1.526 -8.255 9.861 1.00 96.12 109 LEU A O 1
ATOM 802 N N . SER A 1 110 ? 2.877 -7.269 11.348 1.00 94.94 110 SER A N 1
ATOM 803 C CA . SER A 1 110 ? 2.394 -8.091 12.462 1.00 94.94 110 SER A CA 1
ATOM 804 C C . SER A 1 110 ? 0.982 -7.714 12.893 1.00 94.94 110 SER A C 1
ATOM 806 O O . SER A 1 110 ? 0.190 -8.597 13.215 1.00 94.94 110 SER A O 1
ATOM 808 N N . THR A 1 111 ? 0.621 -6.429 12.855 1.00 93.06 111 THR A N 1
ATOM 809 C CA . THR A 1 111 ? -0.754 -6.001 13.143 1.00 93.06 111 THR A CA 1
ATOM 810 C C . THR A 1 111 ? -1.720 -6.363 12.018 1.00 93.06 111 THR A C 1
ATOM 812 O O . THR A 1 111 ? -2.860 -6.719 12.304 1.00 93.06 111 THR A O 1
ATOM 815 N N . GLN A 1 112 ? -1.273 -6.335 10.759 1.00 94.62 112 GLN A N 1
ATOM 816 C CA . GLN A 1 112 ? -2.085 -6.758 9.616 1.00 94.62 112 GLN A CA 1
ATOM 817 C C . GLN A 1 112 ? -2.331 -8.275 9.586 1.00 94.62 112 GLN A C 1
ATOM 819 O O . GLN A 1 112 ? -3.441 -8.716 9.302 1.00 94.62 112 GLN A O 1
ATOM 824 N N . THR A 1 113 ? -1.305 -9.084 9.868 1.00 95.00 113 THR A N 1
ATOM 825 C CA . THR A 1 113 ? -1.384 -10.556 9.762 1.00 95.00 113 THR A CA 1
ATOM 826 C C . THR A 1 113 ? -1.812 -11.246 11.055 1.00 95.00 113 THR A C 1
ATOM 828 O O . THR A 1 113 ? -2.273 -12.386 11.021 1.00 95.00 113 THR A O 1
ATOM 831 N N . GLY A 1 114 ? -1.617 -10.599 12.207 1.00 93.75 114 GLY A N 1
ATOM 832 C CA . GLY A 1 114 ? -1.702 -11.246 13.517 1.00 93.75 114 GLY A CA 1
ATOM 833 C C . GLY A 1 114 ? -0.542 -12.208 13.808 1.00 93.75 114 GLY A C 1
ATOM 834 O O . GLY A 1 114 ? -0.620 -12.992 14.754 1.00 93.75 114 GLY A O 1
ATOM 835 N N . LEU A 1 115 ? 0.522 -12.182 12.999 1.00 94.38 115 LEU A N 1
ATOM 836 C CA . LEU A 1 115 ? 1.692 -13.048 13.118 1.00 94.38 115 LEU A CA 1
ATOM 837 C C . LEU A 1 115 ? 2.899 -12.249 13.617 1.00 94.38 115 LEU A C 1
ATOM 839 O O . LEU A 1 115 ? 3.095 -11.106 13.226 1.00 94.38 115 LEU A O 1
ATOM 843 N N . TYR A 1 116 ? 3.751 -12.858 14.441 1.00 94.12 116 TYR A N 1
ATOM 844 C CA . TYR A 1 116 ? 5.054 -12.267 14.755 1.00 94.12 116 TYR A CA 1
ATOM 845 C C . TYR A 1 116 ? 6.012 -12.357 13.552 1.00 94.12 116 TYR A C 1
ATOM 847 O O . TYR A 1 116 ? 5.831 -13.225 12.694 1.00 94.12 116 TYR A O 1
ATOM 855 N N . PRO A 1 117 ? 7.066 -11.520 13.487 1.00 95.19 117 PRO A N 1
ATOM 856 C CA . PRO A 1 117 ? 7.978 -11.480 12.343 1.00 95.19 117 PRO A CA 1
ATOM 857 C C . PRO A 1 117 ? 8.662 -12.784 11.938 1.00 95.19 117 PRO A C 1
ATOM 859 O O . PRO A 1 117 ? 8.954 -12.993 10.764 1.00 95.19 117 PRO A O 1
ATOM 862 N N . ASP A 1 118 ? 8.885 -13.696 12.876 1.00 92.69 118 ASP A N 1
ATOM 863 C CA . ASP A 1 118 ? 9.404 -15.037 12.598 1.00 92.69 118 ASP A CA 1
ATOM 864 C C . ASP A 1 118 ? 8.396 -15.951 11.887 1.00 92.69 118 ASP A C 1
ATOM 866 O O . ASP A 1 118 ? 8.787 -16.962 11.308 1.00 92.69 118 ASP A O 1
ATOM 870 N N . ARG A 1 119 ? 7.108 -15.601 11.923 1.00 94.75 119 ARG A N 1
ATOM 871 C CA . ARG A 1 119 ? 6.015 -16.344 11.294 1.00 94.75 119 ARG A CA 1
ATOM 872 C C . ARG A 1 119 ? 5.590 -15.781 9.944 1.00 94.75 119 ARG A C 1
ATOM 874 O O . ARG A 1 119 ? 4.962 -16.520 9.202 1.00 94.75 119 ARG A O 1
ATOM 881 N N . HIS A 1 120 ? 5.930 -14.529 9.626 1.00 94.88 120 HIS A N 1
ATOM 882 C CA . HIS A 1 120 ? 5.655 -13.918 8.315 1.00 94.88 120 HIS A CA 1
ATOM 883 C C . HIS A 1 120 ? 6.903 -13.589 7.483 1.00 94.88 120 HIS A C 1
ATOM 885 O O . HIS A 1 120 ? 6.772 -13.125 6.353 1.00 94.88 120 HIS A O 1
ATOM 891 N N . GLY A 1 121 ? 8.103 -13.864 8.005 1.00 93.50 121 GLY A N 1
ATOM 892 C CA . GLY A 1 121 ? 9.374 -13.787 7.275 1.00 93.50 121 GLY A CA 1
ATOM 893 C C . GLY A 1 121 ? 10.169 -12.497 7.489 1.00 93.50 121 GLY A C 1
ATOM 894 O O . GLY A 1 121 ? 11.387 -12.493 7.308 1.00 93.50 121 GLY A O 1
ATOM 895 N N . ILE A 1 122 ? 9.540 -11.421 7.969 1.00 95.00 122 ILE A N 1
ATOM 896 C CA . ILE A 1 122 ? 10.150 -10.083 8.075 1.00 95.00 122 ILE A CA 1
ATOM 897 C C . ILE A 1 122 ? 10.867 -9.882 9.425 1.00 95.00 122 ILE A C 1
ATOM 899 O O . ILE A 1 122 ? 10.685 -8.903 10.144 1.00 95.00 122 ILE A O 1
ATOM 903 N N . THR A 1 123 ? 11.729 -10.839 9.781 1.00 90.31 123 THR A N 1
ATOM 904 C CA . THR A 1 123 ? 12.371 -10.959 11.110 1.00 90.31 123 THR A CA 1
ATOM 905 C C . THR A 1 123 ? 13.253 -9.783 11.531 1.00 90.31 123 THR A C 1
ATOM 907 O O . THR A 1 123 ? 13.326 -9.489 12.721 1.00 90.31 123 THR A O 1
ATOM 910 N N . VAL A 1 124 ? 13.905 -9.105 10.583 1.00 91.38 124 VAL A N 1
ATOM 911 C CA . VAL A 1 124 ? 14.764 -7.924 10.828 1.00 91.38 124 VAL A CA 1
ATOM 912 C C . VAL A 1 124 ? 14.032 -6.618 10.470 1.00 91.38 124 VAL A C 1
ATOM 914 O O . VAL A 1 124 ? 14.587 -5.526 10.561 1.00 91.38 124 VAL A O 1
ATOM 917 N N . SER A 1 125 ? 12.740 -6.715 10.138 1.00 93.12 125 SER A N 1
ATOM 918 C CA . SER A 1 125 ? 11.866 -5.596 9.797 1.00 93.12 125 SER A CA 1
ATOM 919 C C . SER A 1 125 ? 12.280 -4.873 8.502 1.00 93.12 125 SER A C 1
ATOM 921 O O . SER A 1 125 ? 12.446 -5.536 7.487 1.00 93.12 125 SER A O 1
ATOM 923 N N . ASN A 1 126 ? 12.414 -3.544 8.498 1.00 94.69 126 ASN A N 1
ATOM 924 C CA . ASN A 1 126 ? 12.452 -2.680 7.304 1.00 94.69 126 ASN A CA 1
ATOM 925 C C . ASN A 1 126 ? 13.366 -3.126 6.149 1.00 94.69 126 ASN A C 1
ATOM 927 O O . ASN A 1 126 ? 13.035 -2.910 4.985 1.00 94.69 126 ASN A O 1
ATOM 931 N N . SER A 1 127 ? 14.534 -3.692 6.445 1.00 94.38 127 SER A N 1
ATOM 932 C CA . SER A 1 127 ? 15.472 -4.165 5.426 1.00 94.38 127 SER A CA 1
ATOM 933 C C . SER A 1 127 ? 16.456 -5.159 6.020 1.00 94.38 127 SER A C 1
ATOM 935 O O . SER A 1 127 ? 16.690 -5.162 7.231 1.00 94.38 127 SER A O 1
ATOM 937 N N . TYR A 1 128 ? 17.047 -5.995 5.176 1.00 94.06 128 TYR A N 1
ATOM 938 C CA . TYR A 1 128 ? 17.944 -7.048 5.624 1.00 94.06 128 TYR A CA 1
ATOM 939 C C . TYR A 1 128 ? 18.949 -7.444 4.545 1.00 94.06 128 TYR A C 1
ATOM 941 O O . TYR A 1 128 ? 18.721 -7.291 3.345 1.00 94.06 128 TYR A O 1
ATOM 949 N N . TYR A 1 129 ? 20.079 -7.989 4.995 1.00 93.75 129 TYR A N 1
ATOM 950 C CA . TYR A 1 129 ? 20.968 -8.757 4.133 1.00 93.75 129 TYR A CA 1
ATOM 951 C C . TYR A 1 129 ? 20.601 -10.237 4.208 1.00 93.75 129 TYR A C 1
ATOM 953 O O . TYR A 1 129 ? 20.273 -10.749 5.278 1.00 93.75 129 TYR A O 1
ATOM 961 N N . TYR A 1 130 ? 20.714 -10.934 3.085 1.00 92.19 130 TYR A N 1
ATOM 962 C CA . TYR A 1 130 ? 20.553 -12.380 2.987 1.00 92.19 130 TYR A CA 1
ATOM 963 C C . TYR A 1 130 ? 21.767 -13.005 2.291 1.00 92.19 130 TYR A C 1
ATOM 965 O O . TYR A 1 130 ? 22.548 -12.330 1.613 1.00 92.19 130 TYR A O 1
ATOM 973 N N . PHE A 1 131 ? 21.959 -14.309 2.492 1.00 93.00 131 PHE A N 1
ATOM 974 C CA . PHE A 1 131 ? 23.104 -15.051 1.965 1.00 93.00 131 PHE A CA 1
ATOM 975 C C . PHE A 1 131 ? 22.667 -15.992 0.834 1.00 93.00 131 PHE A C 1
ATOM 977 O O . PHE A 1 131 ? 22.301 -17.139 1.113 1.00 93.00 131 PHE A O 1
ATOM 984 N N . PRO A 1 132 ? 22.741 -15.557 -0.436 1.00 92.75 132 PRO A N 1
ATOM 985 C CA . PRO A 1 132 ? 22.439 -16.419 -1.576 1.00 92.75 132 PRO A CA 1
ATOM 986 C C . PRO A 1 132 ? 23.460 -17.564 -1.726 1.00 92.75 132 PRO A C 1
ATOM 988 O O . PRO A 1 132 ? 24.497 -17.586 -1.046 1.00 92.75 132 PRO A O 1
ATOM 991 N N . PRO A 1 133 ? 23.231 -18.526 -2.645 1.00 91.06 133 PRO A N 1
ATOM 992 C CA . PRO A 1 133 ? 24.160 -19.631 -2.900 1.00 91.06 133 PRO A CA 1
ATOM 993 C C . PRO A 1 133 ? 25.603 -19.196 -3.201 1.00 91.06 133 PRO A C 1
ATOM 995 O O . PRO A 1 133 ? 26.533 -19.911 -2.833 1.00 91.06 133 PRO A O 1
ATOM 998 N N . SER A 1 134 ? 25.795 -18.010 -3.794 1.00 91.31 134 SER A N 1
ATOM 999 C CA . SER A 1 134 ? 27.114 -17.420 -4.074 1.00 91.31 134 SER A CA 1
ATOM 1000 C C . SER A 1 134 ? 27.911 -17.034 -2.821 1.00 91.31 134 SER A C 1
ATOM 1002 O O . SER A 1 134 ? 29.111 -16.793 -2.922 1.00 91.31 134 SER A O 1
ATOM 1004 N N . LYS A 1 135 ? 27.264 -16.969 -1.647 1.00 91.25 135 LYS A N 1
ATOM 1005 C CA . LYS A 1 135 ? 27.833 -16.548 -0.351 1.00 91.25 135 LYS A CA 1
ATOM 1006 C C . LYS A 1 135 ? 28.322 -15.100 -0.287 1.00 91.25 135 LYS A C 1
ATOM 1008 O O . LYS A 1 135 ? 28.875 -14.699 0.734 1.00 91.25 135 LYS A O 1
ATOM 1013 N N . ILE A 1 136 ? 28.063 -14.306 -1.320 1.00 94.00 136 ILE A N 1
ATOM 1014 C CA . ILE A 1 136 ? 28.230 -12.854 -1.281 1.00 94.00 136 ILE A CA 1
ATOM 1015 C C . ILE A 1 136 ? 26.914 -12.273 -0.752 1.00 94.00 136 ILE A C 1
ATOM 1017 O O . ILE A 1 136 ? 25.884 -12.528 -1.378 1.00 94.00 136 ILE A O 1
ATOM 1021 N N . PRO A 1 137 ? 26.911 -11.544 0.382 1.00 94.38 137 PRO A N 1
ATOM 1022 C CA . PRO A 1 137 ? 25.691 -10.963 0.929 1.00 94.38 137 PRO A CA 1
ATOM 1023 C C . PRO A 1 137 ? 24.961 -10.107 -0.106 1.00 94.38 137 PRO A C 1
ATOM 1025 O O . PRO A 1 137 ? 25.573 -9.269 -0.770 1.00 94.38 137 PRO A O 1
ATOM 1028 N N . ALA A 1 138 ? 23.654 -10.309 -0.210 1.00 94.62 138 ALA A N 1
ATOM 1029 C CA . ALA A 1 138 ? 22.759 -9.501 -1.021 1.00 94.62 138 ALA A CA 1
ATOM 1030 C C . ALA A 1 138 ? 21.787 -8.745 -0.110 1.00 94.62 138 ALA A C 1
ATOM 1032 O O . ALA A 1 138 ? 21.534 -9.165 1.016 1.00 94.62 138 ALA A O 1
ATOM 1033 N N . PHE A 1 139 ? 21.281 -7.610 -0.582 1.00 93.88 139 PHE A N 1
ATOM 1034 C CA . PHE A 1 139 ? 20.385 -6.734 0.171 1.00 93.88 139 PHE A CA 1
ATOM 1035 C C . PHE A 1 139 ? 18.939 -6.898 -0.305 1.00 93.88 139 PHE A C 1
ATOM 1037 O O . PHE A 1 139 ? 18.705 -7.095 -1.497 1.00 93.88 139 PHE A O 1
ATOM 1044 N N . SER A 1 140 ? 17.984 -6.772 0.615 1.00 94.44 140 SER A N 1
ATOM 1045 C CA . SER A 1 140 ? 16.554 -6.679 0.323 1.00 94.44 140 SER A CA 1
ATOM 1046 C C . SER A 1 140 ? 15.873 -5.670 1.255 1.00 94.44 140 SER A C 1
ATOM 1048 O O . SER A 1 140 ? 16.249 -5.515 2.419 1.00 94.44 140 SER A O 1
ATOM 1050 N N . SER A 1 141 ? 14.848 -4.998 0.735 1.00 94.94 141 SER A N 1
ATOM 1051 C CA . SER A 1 141 ? 13.878 -4.228 1.522 1.00 94.94 141 SER A CA 1
ATOM 1052 C C . SER A 1 141 ? 12.713 -5.129 1.934 1.00 94.94 141 SER A C 1
ATOM 1054 O O . SER A 1 141 ? 12.356 -6.042 1.193 1.00 94.94 141 SER A O 1
ATOM 1056 N N . ALA A 1 142 ? 12.086 -4.862 3.080 1.00 95.69 142 ALA A N 1
ATOM 1057 C CA . ALA A 1 142 ? 10.815 -5.498 3.424 1.00 95.69 142 ALA A CA 1
ATOM 1058 C C . ALA A 1 142 ? 9.609 -4.845 2.733 1.00 95.69 142 ALA A C 1
ATOM 1060 O O . ALA A 1 142 ? 8.597 -5.524 2.585 1.00 95.69 142 ALA A O 1
ATOM 1061 N N . PHE A 1 143 ? 9.737 -3.581 2.310 1.00 95.50 143 PHE A N 1
ATOM 1062 C CA . PHE A 1 143 ? 8.704 -2.806 1.616 1.00 95.50 143 PHE A CA 1
ATOM 1063 C C . PHE A 1 143 ? 8.656 -3.180 0.132 1.00 95.50 143 PHE A C 1
ATOM 1065 O O . PHE A 1 143 ? 9.411 -2.643 -0.686 1.00 95.50 143 PHE A O 1
ATOM 1072 N N . LYS A 1 144 ? 7.812 -4.159 -0.182 1.00 94.50 144 LYS A N 1
ATOM 1073 C CA . LYS A 1 144 ? 7.539 -4.696 -1.523 1.00 94.50 144 LYS A CA 1
ATOM 1074 C C . LYS A 1 144 ? 6.087 -5.149 -1.560 1.00 94.50 144 LYS A C 1
ATOM 1076 O O . LYS A 1 144 ? 5.522 -5.424 -0.505 1.00 94.50 144 LYS A O 1
ATOM 1081 N N . TYR A 1 145 ? 5.496 -5.311 -2.738 1.00 97.00 145 TYR A N 1
ATOM 1082 C CA . TYR A 1 145 ? 4.137 -5.850 -2.791 1.00 97.00 145 TYR A CA 1
ATOM 1083 C C . TYR A 1 145 ? 4.040 -7.250 -2.144 1.00 97.00 145 TYR A C 1
ATOM 1085 O O . TYR A 1 145 ? 5.006 -8.013 -2.123 1.00 97.00 145 TYR A O 1
ATOM 1093 N N . TRP A 1 146 ? 2.869 -7.605 -1.605 1.00 97.12 146 TRP A N 1
ATOM 1094 C CA . TRP A 1 146 ? 2.654 -8.796 -0.767 1.00 97.12 146 TRP A CA 1
ATOM 1095 C C . TRP A 1 146 ? 3.214 -10.107 -1.337 1.00 97.12 146 TRP A C 1
ATOM 1097 O O . TRP A 1 146 ? 3.691 -10.966 -0.596 1.00 97.12 146 TRP A O 1
ATOM 1107 N N . THR A 1 147 ? 3.147 -10.272 -2.659 1.00 94.88 147 THR A N 1
ATOM 1108 C CA . THR A 1 147 ? 3.588 -11.486 -3.362 1.00 94.88 147 THR A CA 1
ATOM 1109 C C . THR A 1 147 ? 5.013 -11.434 -3.892 1.00 94.88 147 THR A C 1
ATOM 1111 O O . THR A 1 147 ? 5.462 -12.393 -4.527 1.00 94.88 147 THR A O 1
ATOM 1114 N N . ASP A 1 148 ? 5.715 -10.327 -3.685 1.00 94.62 148 ASP A N 1
ATOM 1115 C CA . ASP A 1 148 ? 7.046 -10.142 -4.235 1.00 94.62 148 ASP A CA 1
ATOM 1116 C C . ASP A 1 148 ? 8.078 -10.995 -3.509 1.00 94.62 148 ASP A C 1
ATOM 1118 O O . ASP A 1 148 ? 7.884 -11.490 -2.395 1.00 94.62 148 ASP A O 1
ATOM 1122 N N . LYS A 1 149 ? 9.200 -11.205 -4.190 1.00 94.44 149 LYS A N 1
ATOM 1123 C CA . LYS A 1 149 ? 10.268 -12.088 -3.732 1.00 94.44 149 LYS A CA 1
ATOM 1124 C C . LYS A 1 149 ? 11.278 -11.359 -2.858 1.00 94.44 149 LYS A C 1
ATOM 1126 O O . LYS A 1 149 ? 11.444 -10.138 -2.928 1.00 94.44 149 LYS A O 1
ATOM 1131 N N . VAL A 1 150 ? 12.038 -12.147 -2.102 1.00 94.56 150 VAL A N 1
ATOM 1132 C CA . VAL A 1 150 ? 13.262 -11.676 -1.445 1.00 94.56 150 VAL A CA 1
ATOM 1133 C C . VAL A 1 150 ? 14.226 -11.089 -2.485 1.00 94.56 150 VAL A C 1
ATOM 1135 O O . VAL A 1 150 ? 14.666 -9.953 -2.330 1.00 94.56 150 VAL A O 1
ATOM 1138 N N . ASP A 1 151 ? 14.498 -11.800 -3.584 1.00 93.50 151 ASP A N 1
ATOM 1139 C CA . ASP A 1 151 ? 15.171 -11.243 -4.764 1.00 93.50 151 ASP A CA 1
ATOM 1140 C C . ASP A 1 151 ? 14.143 -10.807 -5.821 1.00 93.50 151 ASP A C 1
ATOM 1142 O O . ASP A 1 151 ? 13.780 -11.553 -6.731 1.00 93.50 151 ASP A O 1
ATOM 1146 N N . ASP A 1 152 ? 13.683 -9.568 -5.710 1.00 89.12 152 ASP A N 1
ATOM 1147 C CA . ASP A 1 152 ? 12.777 -8.891 -6.649 1.00 89.12 152 ASP A CA 1
ATOM 1148 C C . ASP A 1 152 ? 13.496 -8.358 -7.905 1.00 89.12 152 ASP A C 1
ATOM 1150 O O . ASP A 1 152 ? 12.872 -7.991 -8.905 1.00 89.12 152 ASP A O 1
ATOM 1154 N N . THR A 1 153 ? 14.832 -8.356 -7.904 1.00 87.62 153 THR A N 1
ATOM 1155 C CA . THR A 1 153 ? 15.619 -7.886 -9.047 1.00 87.62 153 THR A CA 1
ATOM 1156 C C . THR A 1 153 ? 15.802 -8.987 -10.083 1.00 87.62 153 THR A C 1
ATOM 1158 O O . THR A 1 153 ? 15.615 -8.742 -11.272 1.00 87.62 153 THR A O 1
ATOM 1161 N N . THR A 1 154 ? 16.166 -10.202 -9.665 1.00 86.62 154 THR A N 1
ATOM 1162 C CA . THR A 1 154 ? 16.425 -11.318 -10.595 1.00 86.62 154 THR A CA 1
ATOM 1163 C C . THR A 1 154 ? 15.691 -12.606 -10.250 1.00 86.62 154 THR A C 1
ATOM 1165 O O . THR A 1 154 ? 15.620 -13.500 -11.093 1.00 86.62 154 THR A O 1
ATOM 1168 N N . GLY A 1 155 ? 15.181 -12.739 -9.023 1.00 89.12 155 GLY A N 1
ATOM 1169 C CA . GLY A 1 155 ? 14.594 -13.970 -8.486 1.00 89.12 155 GLY A CA 1
ATOM 1170 C C . GLY A 1 155 ? 15.532 -15.177 -8.457 1.00 89.12 155 GLY A C 1
ATOM 1171 O O . GLY A 1 155 ? 15.061 -16.287 -8.225 1.00 89.12 155 GLY A O 1
ATOM 1172 N N . THR A 1 156 ? 16.823 -14.991 -8.738 1.00 89.81 156 THR A N 1
ATOM 1173 C CA . THR A 1 156 ? 17.810 -16.072 -8.869 1.00 89.81 156 THR A CA 1
ATOM 1174 C C . THR A 1 156 ? 18.615 -16.240 -7.585 1.00 89.81 156 THR A C 1
ATOM 1176 O O . THR A 1 156 ? 18.985 -17.360 -7.237 1.00 89.81 156 THR A O 1
ATOM 1179 N N . ASN A 1 157 ? 18.871 -15.145 -6.865 1.00 92.12 157 ASN A N 1
ATOM 1180 C CA . ASN A 1 157 ? 19.608 -15.175 -5.604 1.00 92.12 157 ASN A CA 1
ATOM 1181 C C . ASN A 1 157 ? 18.755 -15.744 -4.467 1.00 92.12 157 ASN A C 1
ATOM 1183 O O . ASN A 1 157 ? 19.270 -16.516 -3.658 1.00 92.12 157 ASN A O 1
ATOM 1187 N N . ASP A 1 158 ? 17.468 -15.392 -4.440 1.00 92.31 158 ASP A N 1
ATOM 1188 C CA . ASP A 1 158 ? 16.472 -15.972 -3.542 1.00 92.31 158 ASP A CA 1
ATOM 1189 C C . ASP A 1 158 ? 15.061 -15.911 -4.172 1.00 92.31 158 ASP A C 1
ATOM 1191 O O . ASP A 1 158 ? 14.465 -14.833 -4.270 1.00 92.31 158 ASP A O 1
ATOM 1195 N N . PRO A 1 159 ? 14.515 -17.048 -4.646 1.00 91.56 159 PRO A N 1
ATOM 1196 C CA . PRO A 1 159 ? 13.218 -17.081 -5.311 1.00 91.56 159 PRO A CA 1
ATOM 1197 C C . PRO A 1 159 ? 12.026 -17.090 -4.343 1.00 91.56 159 PRO A C 1
ATOM 1199 O O . PRO A 1 159 ? 10.892 -17.128 -4.829 1.00 91.56 159 PRO A O 1
ATOM 1202 N N . LEU A 1 160 ? 12.255 -17.138 -3.025 1.00 92.56 160 LEU A N 1
ATOM 1203 C CA . LEU A 1 160 ? 11.188 -17.252 -2.035 1.00 92.56 160 LEU A CA 1
ATOM 1204 C C . LEU A 1 160 ? 10.410 -15.935 -1.886 1.00 92.56 160 LEU A C 1
ATOM 1206 O O . LEU A 1 160 ? 10.965 -14.859 -2.134 1.00 92.56 160 LEU A O 1
ATOM 1210 N N . PRO A 1 161 ? 9.134 -16.003 -1.467 1.00 94.44 161 PRO A N 1
ATOM 1211 C CA . PRO A 1 161 ? 8.365 -14.820 -1.104 1.00 94.44 161 PRO A CA 1
ATOM 1212 C C . PRO A 1 161 ? 9.053 -14.001 -0.010 1.00 94.44 161 PRO A C 1
ATOM 1214 O O . PRO A 1 161 ? 9.610 -14.562 0.933 1.00 94.44 161 PRO A O 1
ATOM 1217 N N . ASN A 1 162 ? 8.965 -12.677 -0.113 1.00 94.69 162 ASN A N 1
ATOM 1218 C CA . ASN A 1 162 ? 9.368 -11.756 0.946 1.00 94.69 162 ASN A CA 1
ATOM 1219 C C . ASN A 1 162 ? 8.464 -11.930 2.180 1.00 94.69 162 ASN A C 1
ATOM 1221 O O . ASN A 1 162 ? 8.956 -12.040 3.300 1.00 94.69 162 ASN A O 1
ATOM 1225 N N . MET A 1 163 ? 7.150 -12.038 1.955 1.00 96.06 163 MET A N 1
ATOM 1226 C CA . MET A 1 163 ? 6.167 -12.435 2.966 1.00 96.06 163 MET A CA 1
ATOM 1227 C C . MET A 1 163 ? 6.003 -13.955 2.950 1.00 96.06 163 MET A C 1
ATOM 1229 O O . MET A 1 163 ? 5.319 -14.482 2.074 1.00 96.06 163 MET A O 1
ATOM 1233 N N . VAL A 1 164 ? 6.606 -14.668 3.904 1.00 95.12 164 VAL A N 1
ATOM 1234 C CA . VAL A 1 164 ? 6.641 -16.139 3.901 1.00 95.12 164 VAL A CA 1
ATOM 1235 C C . VAL A 1 164 ? 6.116 -16.768 5.194 1.00 95.12 164 VAL A C 1
ATOM 1237 O O . VAL A 1 164 ? 6.582 -16.464 6.289 1.00 95.12 164 VAL A O 1
ATOM 1240 N N . THR A 1 165 ? 5.187 -17.715 5.046 1.00 93.62 165 THR A N 1
ATOM 1241 C CA . THR A 1 165 ? 4.697 -18.625 6.096 1.00 93.62 165 THR A CA 1
ATOM 1242 C C . THR A 1 165 ? 4.741 -20.049 5.543 1.00 93.62 165 THR A C 1
ATOM 1244 O O . THR A 1 165 ? 4.211 -20.298 4.464 1.00 93.62 165 THR A O 1
ATOM 1247 N N . ASP A 1 166 ? 5.391 -20.992 6.235 1.00 88.75 166 ASP A N 1
ATOM 1248 C CA . ASP A 1 166 ? 5.507 -22.398 5.796 1.00 88.75 166 ASP A CA 1
ATOM 1249 C C . ASP A 1 166 ? 5.941 -22.560 4.318 1.00 88.75 166 ASP A C 1
ATOM 1251 O O . ASP A 1 166 ? 5.371 -23.335 3.548 1.00 88.75 166 ASP A O 1
ATOM 1255 N N . GLN A 1 167 ? 6.957 -21.783 3.911 1.00 85.44 167 GLN A N 1
ATOM 1256 C CA . GLN A 1 167 ? 7.521 -21.721 2.548 1.00 85.44 167 GLN A CA 1
ATOM 1257 C C . GLN A 1 167 ? 6.558 -21.254 1.438 1.00 85.44 167 GLN A C 1
ATOM 1259 O O . GLN A 1 167 ? 6.880 -21.389 0.257 1.00 85.44 167 GLN A O 1
ATOM 1264 N N . LYS A 1 168 ? 5.410 -20.678 1.794 1.00 92.81 168 LYS A N 1
ATOM 1265 C CA . LYS A 1 168 ? 4.439 -20.082 0.869 1.00 92.81 168 LYS A CA 1
ATOM 1266 C C . LYS A 1 168 ? 4.251 -18.603 1.151 1.00 92.81 168 LYS A C 1
ATOM 1268 O O . LYS A 1 168 ? 4.634 -18.137 2.224 1.00 92.81 168 LYS A O 1
ATOM 1273 N N . VAL A 1 169 ? 3.628 -17.883 0.218 1.00 95.75 169 VAL A N 1
ATOM 1274 C CA . VAL A 1 169 ? 3.199 -16.505 0.488 1.00 95.75 169 VAL A CA 1
ATOM 1275 C C . VAL A 1 169 ? 2.281 -16.498 1.716 1.00 95.75 169 VAL A C 1
ATOM 1277 O O . VAL A 1 169 ? 1.328 -17.276 1.790 1.00 95.75 169 VAL A O 1
ATOM 1280 N N . THR A 1 170 ? 2.583 -15.638 2.689 1.00 96.81 170 THR A N 1
ATOM 1281 C CA . THR A 1 170 ? 1.735 -15.432 3.874 1.00 96.81 170 THR A CA 1
ATOM 1282 C C . THR A 1 170 ? 0.313 -15.044 3.440 1.00 96.81 170 THR A C 1
ATOM 1284 O O . THR A 1 170 ? 0.184 -14.204 2.550 1.00 96.81 170 THR A O 1
ATOM 1287 N N . PRO A 1 171 ? -0.764 -15.593 4.038 1.00 96.19 171 PRO A N 1
ATOM 1288 C CA . PRO A 1 171 ? -2.133 -15.215 3.679 1.00 96.19 171 PRO A CA 1
ATOM 1289 C C . PRO A 1 171 ? -2.362 -13.705 3.769 1.00 96.19 171 PRO A C 1
ATOM 1291 O O . PRO A 1 171 ? -1.934 -13.062 4.730 1.00 96.19 171 PRO A O 1
ATOM 1294 N N . ALA A 1 172 ? -3.026 -13.143 2.763 1.00 97.19 172 ALA A N 1
ATOM 1295 C CA . ALA A 1 172 ? -3.178 -11.699 2.662 1.00 97.19 1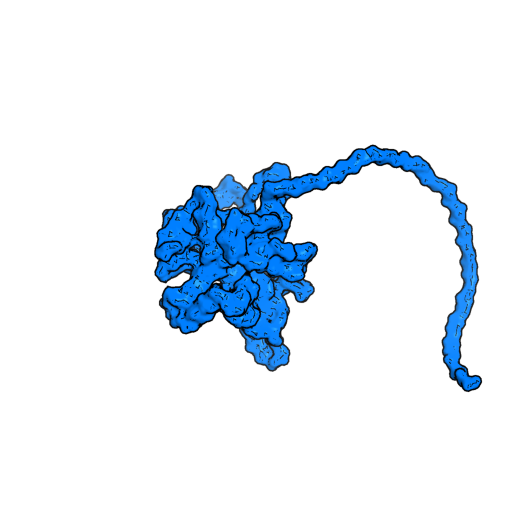72 ALA A CA 1
ATOM 1296 C C . ALA A 1 172 ? -4.350 -11.176 3.517 1.00 97.19 172 ALA A C 1
ATOM 1298 O O . ALA A 1 172 ? -5.431 -11.778 3.526 1.00 97.19 172 ALA A O 1
ATOM 1299 N N . PRO A 1 173 ? -4.195 -10.032 4.209 1.00 96.31 173 PRO A N 1
ATOM 1300 C CA . PRO A 1 173 ? -5.170 -9.557 5.193 1.00 96.31 173 PRO A CA 1
ATOM 1301 C C . PRO A 1 173 ? -6.494 -9.084 4.577 1.00 96.31 173 PRO A C 1
ATOM 1303 O O . PRO A 1 173 ? -7.516 -9.058 5.263 1.00 96.31 173 PRO A O 1
ATOM 1306 N N . TRP A 1 174 ? -6.515 -8.746 3.284 1.00 97.44 174 TRP A N 1
ATOM 1307 C CA . TRP A 1 174 ? -7.729 -8.296 2.595 1.00 97.44 174 TRP A CA 1
ATOM 1308 C C . TRP A 1 174 ? -8.641 -9.446 2.141 1.00 97.44 174 TRP A C 1
ATOM 1310 O O . TRP A 1 174 ? -9.832 -9.234 1.908 1.00 97.44 174 TRP A O 1
ATOM 1320 N N . VAL A 1 175 ? -8.125 -10.676 2.053 1.00 97.25 175 VAL A N 1
ATOM 1321 C CA . VAL A 1 175 ? -8.842 -11.835 1.490 1.00 97.25 175 VAL A CA 1
ATOM 1322 C C . VAL A 1 175 ? -10.174 -12.136 2.188 1.00 97.25 175 VAL A C 1
ATOM 1324 O O . VAL A 1 175 ? -11.157 -12.407 1.489 1.00 97.25 175 VAL A O 1
ATOM 1327 N N . PRO A 1 176 ? -10.284 -12.105 3.534 1.00 94.94 176 PRO A N 1
ATOM 1328 C CA . PRO A 1 176 ? -11.569 -12.320 4.195 1.00 94.94 176 PRO A CA 1
ATOM 1329 C C . PRO A 1 176 ? -12.627 -11.287 3.786 1.00 94.94 176 PRO A C 1
ATOM 1331 O O . PRO A 1 176 ? -13.794 -11.642 3.629 1.00 94.94 176 PRO A O 1
ATOM 1334 N N . PHE A 1 177 ? -12.222 -10.032 3.565 1.00 95.88 177 PHE A N 1
ATOM 1335 C CA . PHE A 1 177 ? -13.113 -8.940 3.171 1.00 95.88 177 PHE A CA 1
ATOM 1336 C C . PHE A 1 177 ? -13.564 -9.082 1.719 1.00 95.88 177 PHE A C 1
ATOM 1338 O O . PHE A 1 177 ? -14.765 -9.059 1.440 1.00 95.88 177 PHE A O 1
ATOM 1345 N N . THR A 1 178 ? -12.632 -9.326 0.796 1.00 97.00 178 THR A N 1
ATOM 1346 C CA . THR A 1 178 ? -12.973 -9.462 -0.625 1.00 97.00 178 THR A CA 1
ATOM 1347 C C . THR A 1 178 ? -13.835 -10.696 -0.882 1.00 97.00 178 THR A C 1
ATOM 1349 O O . THR A 1 178 ? -14.798 -10.627 -1.648 1.00 97.00 178 THR A O 1
ATOM 1352 N N . ARG A 1 179 ? -13.600 -11.811 -0.177 1.00 95.12 179 ARG A N 1
ATOM 1353 C CA . ARG A 1 179 ? -14.495 -12.988 -0.181 1.00 95.12 179 ARG A CA 1
ATOM 1354 C C . ARG A 1 179 ? -15.876 -12.704 0.402 1.00 95.12 179 ARG A C 1
ATOM 1356 O O . ARG A 1 179 ? -16.856 -13.279 -0.059 1.00 95.12 179 ARG A O 1
ATOM 1363 N N . ALA A 1 180 ? -15.967 -11.812 1.382 1.00 93.69 180 ALA A N 1
ATOM 1364 C CA . ALA A 1 180 ? -17.230 -11.354 1.953 1.00 93.69 180 ALA A CA 1
ATOM 1365 C C . ALA A 1 180 ? -17.984 -10.349 1.055 1.00 93.69 180 ALA A C 1
ATOM 1367 O O . ALA A 1 180 ? -19.028 -9.829 1.453 1.00 93.69 180 ALA A O 1
ATOM 1368 N N . GLY A 1 181 ? -17.476 -10.067 -0.150 1.00 94.25 181 GLY A N 1
ATOM 1369 C CA . GLY A 1 181 ? -18.088 -9.122 -1.081 1.00 94.25 181 GLY A CA 1
ATOM 1370 C C . GLY A 1 181 ? -17.776 -7.655 -0.765 1.00 94.25 181 GLY A C 1
ATOM 1371 O O . GLY A 1 181 ? -18.502 -6.777 -1.226 1.00 94.25 181 GLY A O 1
ATOM 1372 N N . CYS A 1 182 ? -16.740 -7.384 0.034 1.00 95.50 182 CYS A N 1
ATOM 1373 C CA . CYS A 1 182 ? -16.312 -6.042 0.421 1.00 95.50 182 CYS A CA 1
ATOM 1374 C C . CYS A 1 182 ? -15.038 -5.638 -0.323 1.00 95.50 182 CYS A C 1
ATOM 1376 O O . CYS A 1 182 ? -14.083 -6.410 -0.365 1.00 95.50 182 CYS A O 1
ATOM 1378 N N . ASP A 1 183 ? -15.012 -4.428 -0.879 1.00 97.44 183 ASP A N 1
ATOM 1379 C CA . ASP A 1 183 ? -13.759 -3.833 -1.343 1.00 97.44 183 ASP A CA 1
ATOM 1380 C C . ASP A 1 183 ? -12.867 -3.524 -0.127 1.00 97.44 183 ASP A C 1
ATOM 1382 O O . ASP A 1 183 ? -13.363 -3.202 0.955 1.00 97.44 183 ASP A O 1
ATOM 1386 N N . PHE A 1 184 ? -11.552 -3.645 -0.300 1.00 98.00 184 PHE A N 1
ATOM 1387 C CA . PHE A 1 184 ? -10.549 -3.317 0.708 1.00 98.00 184 PHE A CA 1
ATOM 1388 C C . PHE A 1 184 ? -9.629 -2.230 0.152 1.00 98.00 184 PHE A C 1
ATOM 1390 O O . PHE A 1 184 ? -8.785 -2.500 -0.703 1.00 98.00 184 PHE A O 1
ATOM 1397 N N . GLY A 1 185 ? -9.825 -0.995 0.611 1.00 97.81 185 GLY A N 1
ATOM 1398 C CA . GLY A 1 185 ? -8.973 0.144 0.279 1.00 97.81 185 GLY A CA 1
ATOM 1399 C C . GLY A 1 185 ? -7.835 0.311 1.283 1.00 97.81 185 GLY A C 1
ATOM 1400 O O . GLY A 1 185 ? -8.035 0.128 2.484 1.00 97.81 185 GLY A O 1
ATOM 1401 N N . ALA A 1 186 ? -6.654 0.673 0.794 1.00 97.56 186 ALA A N 1
ATOM 1402 C CA . ALA A 1 186 ? -5.482 0.934 1.616 1.00 97.56 186 ALA A CA 1
ATOM 1403 C C . ALA A 1 186 ? -4.702 2.148 1.093 1.00 97.56 186 ALA A C 1
ATOM 1405 O O . ALA A 1 186 ? -4.679 2.429 -0.113 1.00 97.56 186 ALA A O 1
ATOM 1406 N N . ILE A 1 187 ? -4.103 2.884 2.030 1.00 97.69 187 ILE A N 1
ATOM 1407 C CA . ILE A 1 187 ? -3.114 3.918 1.740 1.00 97.69 187 ILE A CA 1
ATOM 1408 C C . ILE A 1 187 ? -1.979 3.881 2.771 1.00 97.69 187 ILE A C 1
ATOM 1410 O O . ILE A 1 187 ? -2.218 3.963 3.978 1.00 97.69 187 ILE A O 1
ATOM 1414 N N . SER A 1 188 ? -0.741 3.870 2.277 1.00 95.88 188 SER A N 1
ATOM 1415 C CA . SER A 1 188 ? 0.495 3.919 3.059 1.00 95.88 188 SER A CA 1
ATOM 1416 C C . SER A 1 188 ? 0.620 2.823 4.128 1.00 95.88 188 SER A C 1
ATOM 1418 O O . SER A 1 188 ? 1.206 3.068 5.187 1.00 95.88 188 SER A O 1
ATOM 1420 N N . LEU A 1 189 ? 0.076 1.631 3.876 1.00 94.50 189 LEU A N 1
ATOM 1421 C CA . LEU A 1 189 ? 0.291 0.454 4.713 1.00 94.50 189 LEU A CA 1
ATOM 1422 C C . LEU A 1 189 ? 1.358 -0.463 4.102 1.00 94.50 189 LEU A C 1
ATOM 1424 O O . LEU A 1 189 ? 1.577 -0.479 2.900 1.00 94.50 189 LEU A O 1
ATOM 1428 N N . ALA A 1 190 ? 2.058 -1.222 4.948 1.00 95.50 190 ALA A N 1
ATOM 1429 C CA . ALA A 1 190 ? 3.147 -2.061 4.467 1.00 95.50 190 ALA A CA 1
ATOM 1430 C C . ALA A 1 190 ? 2.608 -3.210 3.600 1.00 95.50 190 ALA A C 1
ATOM 1432 O O . ALA A 1 190 ? 1.774 -3.986 4.073 1.00 95.50 190 ALA A O 1
ATOM 1433 N N . ASN A 1 191 ? 3.129 -3.337 2.382 1.00 96.94 191 ASN A N 1
ATOM 1434 C CA . ASN A 1 191 ? 2.995 -4.453 1.440 1.00 96.94 191 ASN A CA 1
ATOM 1435 C C . ASN A 1 191 ? 1.573 -4.774 0.928 1.00 96.94 191 ASN A C 1
ATOM 1437 O O . ASN A 1 191 ? 1.430 -5.684 0.107 1.00 96.94 191 ASN A O 1
ATOM 1441 N N . ILE A 1 192 ? 0.523 -4.084 1.386 1.00 96.56 192 ILE A N 1
ATOM 1442 C CA . ILE A 1 192 ? -0.837 -4.224 0.830 1.00 96.56 192 ILE A CA 1
ATOM 1443 C C . ILE A 1 192 ? -0.905 -3.499 -0.519 1.00 96.56 192 ILE A C 1
ATOM 1445 O O . ILE A 1 192 ? -1.461 -4.007 -1.488 1.00 96.56 192 ILE A O 1
ATOM 1449 N N . GLU A 1 193 ? -0.295 -2.327 -0.600 1.00 97.44 193 GLU A N 1
ATOM 1450 C CA . GLU A 1 193 ? -0.131 -1.533 -1.804 1.00 97.44 193 GLU A CA 1
ATOM 1451 C C . GLU A 1 193 ? 1.211 -1.849 -2.481 1.00 97.44 193 GLU A C 1
ATOM 1453 O O . GLU A 1 193 ? 2.082 -2.505 -1.908 1.00 97.44 193 GLU A O 1
ATOM 1458 N N . LEU A 1 194 ? 1.398 -1.381 -3.719 1.00 97.94 194 LEU A N 1
ATOM 1459 C CA . LEU A 1 194 ? 2.744 -1.353 -4.296 1.00 97.94 194 LEU A CA 1
ATOM 1460 C C . LEU A 1 194 ? 3.595 -0.386 -3.470 1.00 97.94 194 LEU A C 1
ATOM 1462 O O . LEU A 1 194 ? 3.120 0.687 -3.110 1.00 97.94 194 LEU A O 1
ATOM 1466 N N . GLU A 1 195 ? 4.839 -0.747 -3.203 1.00 96.00 195 GLU A N 1
ATOM 1467 C CA . GLU A 1 195 ? 5.764 -0.068 -2.289 1.00 96.00 195 GLU A CA 1
ATOM 1468 C C . GLU A 1 195 ? 6.912 0.614 -3.033 1.00 96.00 195 GLU A C 1
ATOM 1470 O O . GLU A 1 195 ? 7.569 1.528 -2.528 1.00 96.00 195 GLU A O 1
ATOM 1475 N N . ASN A 1 196 ? 7.175 0.176 -4.263 1.00 95.12 196 ASN A N 1
ATOM 1476 C CA . ASN A 1 196 ? 8.271 0.689 -5.063 1.00 95.12 196 ASN A CA 1
ATOM 1477 C C . ASN A 1 196 ? 7.934 0.719 -6.561 1.00 95.12 196 ASN A C 1
ATOM 1479 O O . ASN A 1 196 ? 6.948 0.172 -7.043 1.00 95.12 196 ASN A O 1
ATOM 1483 N N . THR A 1 197 ? 8.790 1.393 -7.326 1.00 96.88 197 THR A N 1
ATOM 1484 C CA . THR A 1 197 ? 8.666 1.533 -8.785 1.00 96.88 197 THR A CA 1
ATOM 1485 C C . THR A 1 197 ? 9.558 0.534 -9.530 1.00 96.88 197 THR A C 1
ATOM 1487 O O . THR A 1 197 ? 10.061 0.827 -10.619 1.00 96.88 197 THR A O 1
ATOM 1490 N N . GLY A 1 198 ? 9.826 -0.626 -8.926 1.00 95.69 198 GLY A N 1
ATOM 1491 C CA . GLY A 1 198 ? 10.729 -1.653 -9.429 1.00 95.69 198 GLY A CA 1
ATOM 1492 C C . GLY A 1 198 ? 10.279 -2.196 -10.781 1.00 95.69 198 GLY A C 1
ATOM 1493 O O . GLY A 1 198 ? 9.155 -2.656 -10.946 1.00 95.69 198 GLY A O 1
ATOM 1494 N N . THR A 1 199 ? 11.179 -2.148 -11.763 1.00 96.19 199 THR A N 1
ATOM 1495 C CA . THR A 1 199 ? 10.917 -2.551 -13.162 1.00 96.19 199 THR A CA 1
ATOM 1496 C C . THR A 1 199 ? 11.717 -3.786 -13.584 1.00 96.19 199 THR A C 1
ATOM 1498 O O . THR A 1 199 ? 11.621 -4.231 -14.726 1.00 96.19 199 THR A O 1
ATOM 1501 N N . GLY A 1 200 ? 12.477 -4.387 -12.662 1.00 92.75 200 GLY A N 1
ATOM 1502 C CA . GLY A 1 200 ? 13.080 -5.704 -12.870 1.00 92.75 200 GLY A CA 1
ATOM 1503 C C . GLY A 1 200 ? 12.013 -6.802 -13.010 1.00 92.75 200 GLY A C 1
ATOM 1504 O O . GLY A 1 200 ? 10.849 -6.556 -12.693 1.00 92.75 200 GLY A O 1
ATOM 1505 N N . PRO A 1 201 ? 12.369 -8.015 -13.469 1.00 91.75 201 PRO A N 1
ATOM 1506 C CA . PRO A 1 201 ? 11.435 -9.125 -13.676 1.00 91.75 201 PRO A CA 1
ATOM 1507 C C . PRO A 1 201 ? 10.459 -9.411 -12.526 1.00 91.75 201 PRO A C 1
ATOM 1509 O O . PRO A 1 201 ? 9.338 -9.835 -12.794 1.00 91.75 201 PRO A O 1
ATOM 1512 N N . PHE A 1 202 ? 10.857 -9.168 -11.274 1.00 92.62 202 PHE A N 1
ATOM 1513 C CA . PHE A 1 202 ? 10.048 -9.431 -10.080 1.00 92.62 202 PHE A CA 1
ATOM 1514 C C . PHE A 1 202 ? 9.764 -8.181 -9.241 1.00 92.62 202 PHE A C 1
ATOM 1516 O O . PHE A 1 202 ? 9.349 -8.334 -8.103 1.00 92.62 202 PHE A O 1
ATOM 1523 N N . GLY A 1 203 ? 9.981 -6.979 -9.782 1.00 93.31 203 GLY A N 1
ATOM 1524 C CA . GLY A 1 203 ? 9.588 -5.749 -9.096 1.00 93.31 203 GLY A CA 1
ATOM 1525 C C . GLY A 1 203 ? 8.094 -5.470 -9.241 1.00 93.31 203 GLY A C 1
ATOM 1526 O O . GLY A 1 203 ? 7.486 -5.872 -10.242 1.00 93.31 203 GLY A O 1
ATOM 1527 N N . ASP A 1 204 ? 7.548 -4.717 -8.289 1.00 95.81 204 ASP A N 1
ATOM 1528 C CA . ASP A 1 204 ? 6.146 -4.306 -8.188 1.00 95.81 204 ASP A CA 1
ATOM 1529 C C . ASP A 1 204 ? 5.503 -3.962 -9.544 1.00 95.81 204 ASP A C 1
ATOM 1531 O O . ASP A 1 204 ? 4.466 -4.515 -9.917 1.00 95.81 204 ASP A O 1
ATOM 1535 N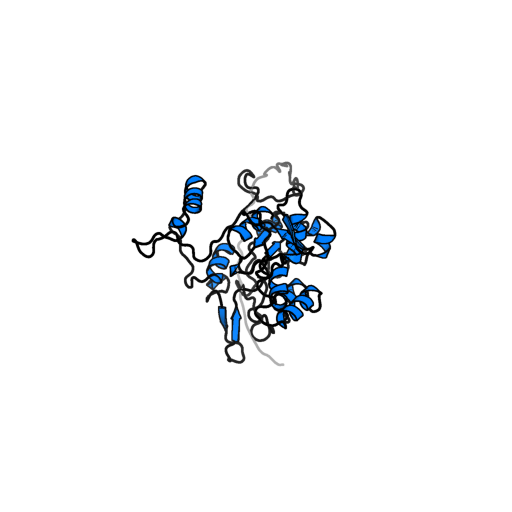 N . MET A 1 205 ? 6.139 -3.094 -10.344 1.00 97.44 205 MET A N 1
ATOM 1536 C CA . MET A 1 205 ? 5.563 -2.636 -11.616 1.00 97.44 205 MET A CA 1
ATOM 1537 C C . MET A 1 205 ? 5.466 -3.764 -12.643 1.00 97.44 205 MET A C 1
ATOM 1539 O O . MET A 1 205 ? 4.499 -3.846 -13.403 1.00 97.44 205 MET A O 1
ATOM 1543 N N . SER A 1 206 ? 6.465 -4.646 -12.679 1.00 95.81 206 SER A N 1
ATOM 1544 C CA . SER A 1 206 ? 6.468 -5.803 -13.575 1.00 95.81 206 SER A CA 1
ATOM 1545 C C . SER A 1 206 ? 5.425 -6.833 -13.158 1.00 95.81 206 SER A C 1
ATOM 1547 O O . SER A 1 206 ? 4.779 -7.415 -14.028 1.00 95.81 206 SER A O 1
ATOM 1549 N N . GLN A 1 207 ? 5.248 -7.058 -11.855 1.00 94.94 207 GLN A N 1
ATOM 1550 C CA . GLN A 1 207 ? 4.296 -8.044 -11.345 1.00 94.94 207 GLN A CA 1
ATOM 1551 C C . GLN A 1 207 ? 2.844 -7.564 -11.472 1.00 94.94 207 GLN A C 1
ATOM 1553 O O . GLN A 1 207 ? 1.989 -8.337 -11.916 1.00 94.94 207 GLN A O 1
ATOM 1558 N N . ALA A 1 208 ? 2.576 -6.291 -11.168 1.00 96.31 208 ALA A N 1
ATOM 1559 C CA . ALA A 1 208 ? 1.234 -5.714 -11.218 1.00 96.31 208 ALA A CA 1
ATOM 1560 C C . ALA A 1 208 ? 0.761 -5.404 -12.649 1.00 96.31 208 ALA A C 1
ATOM 1562 O O . ALA A 1 208 ? -0.378 -5.715 -13.010 1.00 96.31 208 ALA A O 1
ATOM 1563 N N . PHE A 1 209 ? 1.620 -4.806 -13.485 1.00 97.31 209 PHE A N 1
ATOM 1564 C CA . PHE A 1 209 ? 1.219 -4.290 -14.803 1.00 97.31 209 PHE A CA 1
ATOM 1565 C C . PHE A 1 209 ? 1.795 -5.072 -15.989 1.00 97.31 209 PHE A C 1
ATOM 1567 O O . PHE A 1 209 ? 1.196 -5.073 -17.066 1.00 97.31 209 PHE A O 1
ATOM 1574 N N . GLY A 1 210 ? 2.904 -5.787 -15.790 1.00 96.62 210 GLY A N 1
ATOM 1575 C CA . GLY A 1 210 ? 3.615 -6.510 -16.842 1.00 96.62 210 GLY A CA 1
ATOM 1576 C C . GLY A 1 210 ? 4.693 -5.668 -17.528 1.00 96.62 210 GLY A C 1
ATOM 1577 O O . GLY A 1 210 ? 4.525 -4.480 -17.796 1.00 96.62 210 GLY A O 1
ATOM 1578 N N . THR A 1 211 ? 5.824 -6.298 -17.850 1.00 96.94 211 THR A N 1
ATOM 1579 C CA . THR A 1 211 ? 6.937 -5.643 -18.550 1.00 96.94 211 THR A CA 1
ATOM 1580 C C . THR A 1 211 ? 6.498 -5.065 -19.896 1.00 96.94 211 THR A C 1
ATOM 1582 O O . THR A 1 211 ? 5.871 -5.748 -20.706 1.00 96.94 211 THR A O 1
ATOM 1585 N N . GLY A 1 212 ? 6.871 -3.808 -20.150 1.00 97.19 212 GLY A N 1
ATOM 1586 C CA . GLY A 1 212 ? 6.545 -3.095 -21.386 1.00 97.19 212 GLY A CA 1
ATOM 1587 C C . GLY A 1 212 ? 5.132 -2.509 -21.436 1.00 97.19 212 GLY A C 1
ATOM 1588 O O . GLY A 1 212 ? 4.788 -1.884 -22.442 1.00 97.19 212 GLY A O 1
ATOM 1589 N N . SER A 1 213 ? 4.328 -2.658 -20.375 1.00 98.12 213 SER A N 1
ATOM 1590 C CA . SER A 1 213 ? 3.067 -1.925 -20.248 1.00 98.12 213 SER A CA 1
ATOM 1591 C C . SER A 1 213 ? 3.314 -0.406 -20.200 1.00 98.12 213 SER A C 1
ATOM 1593 O O . SER A 1 213 ? 4.434 0.031 -19.907 1.00 98.12 213 SER A O 1
ATOM 1595 N N . PRO A 1 214 ? 2.293 0.433 -20.460 1.00 98.31 214 PRO A N 1
ATOM 1596 C CA . PRO A 1 214 ? 2.413 1.879 -20.284 1.00 98.31 214 PRO A CA 1
ATOM 1597 C C . PRO A 1 214 ? 2.912 2.271 -18.886 1.00 98.31 214 PRO A C 1
ATOM 1599 O O . PRO A 1 214 ? 3.817 3.085 -18.770 1.00 98.31 214 PRO A O 1
ATOM 1602 N N . GLU A 1 215 ? 2.397 1.638 -17.832 1.00 98.56 215 GLU A N 1
ATOM 1603 C CA . GLU A 1 215 ? 2.789 1.905 -16.443 1.00 98.56 215 GLU A CA 1
ATOM 1604 C C . GLU A 1 215 ? 4.230 1.510 -16.156 1.00 98.56 215 GLU A C 1
ATOM 1606 O O . GLU A 1 215 ? 4.969 2.242 -15.500 1.00 98.56 215 GLU A O 1
ATOM 1611 N N . TRP A 1 216 ? 4.645 0.358 -16.679 1.00 98.50 216 TRP A N 1
ATOM 1612 C CA . TRP A 1 216 ? 6.015 -0.102 -16.549 1.00 98.50 216 TRP A CA 1
ATOM 1613 C C . TRP A 1 216 ? 6.983 0.842 -17.275 1.00 98.50 216 TRP A C 1
ATOM 1615 O O . TRP A 1 216 ? 8.016 1.207 -16.719 1.00 98.50 216 TRP A O 1
ATOM 1625 N N . ASN A 1 217 ? 6.638 1.300 -18.484 1.00 98.69 217 ASN A N 1
ATOM 1626 C CA . ASN A 1 217 ? 7.452 2.260 -19.238 1.00 98.69 217 ASN A CA 1
ATOM 1627 C C . ASN A 1 217 ? 7.514 3.630 -18.544 1.00 98.69 217 ASN A C 1
ATOM 1629 O O . ASN A 1 217 ? 8.588 4.234 -18.492 1.00 98.69 217 ASN A O 1
ATOM 1633 N N . ASP A 1 218 ? 6.398 4.092 -17.969 1.00 98.38 218 ASP A N 1
ATOM 1634 C CA . ASP A 1 218 ? 6.356 5.300 -17.138 1.00 98.38 218 ASP A CA 1
ATOM 1635 C C . ASP A 1 218 ? 7.321 5.159 -15.948 1.00 98.38 218 ASP A C 1
ATOM 1637 O O . ASP A 1 218 ? 8.127 6.054 -15.687 1.00 98.38 218 ASP A O 1
ATOM 1641 N N . ALA A 1 219 ? 7.306 4.011 -15.262 1.00 98.56 219 ALA A N 1
ATOM 1642 C CA . ALA A 1 219 ? 8.225 3.728 -14.164 1.00 98.56 219 ALA A CA 1
ATOM 1643 C C . ALA A 1 219 ? 9.689 3.652 -14.610 1.00 98.56 219 ALA A C 1
ATOM 1645 O O . ALA A 1 219 ? 10.554 4.169 -13.905 1.00 98.56 219 ALA A O 1
ATOM 1646 N N . VAL A 1 220 ? 9.997 3.088 -15.783 1.00 98.50 220 VAL A N 1
ATOM 1647 C CA . VAL A 1 220 ? 11.360 3.113 -16.344 1.00 98.50 220 VAL A CA 1
ATOM 1648 C C . VAL A 1 220 ? 11.832 4.545 -16.575 1.00 98.50 220 VAL A C 1
ATOM 1650 O O . VAL A 1 220 ? 12.927 4.904 -16.136 1.00 98.50 220 VAL A O 1
ATOM 1653 N N . ALA A 1 221 ? 11.009 5.380 -17.213 1.00 98.62 221 ALA A N 1
ATOM 1654 C CA . ALA A 1 221 ? 11.341 6.781 -17.456 1.00 98.62 221 ALA A CA 1
ATOM 1655 C C . ALA A 1 221 ? 11.521 7.554 -16.139 1.00 98.62 221 ALA A C 1
ATOM 1657 O O . ALA A 1 221 ? 12.507 8.275 -15.971 1.00 98.62 221 ALA A O 1
ATOM 1658 N N . SER A 1 222 ? 10.620 7.343 -15.176 1.00 98.69 222 SER A N 1
ATOM 1659 C CA . SER A 1 222 ? 10.707 7.916 -13.832 1.00 98.69 222 SER A CA 1
ATOM 1660 C C . SER A 1 222 ? 11.983 7.465 -13.117 1.00 98.69 222 SER A C 1
ATOM 1662 O O . SER A 1 222 ? 12.664 8.286 -12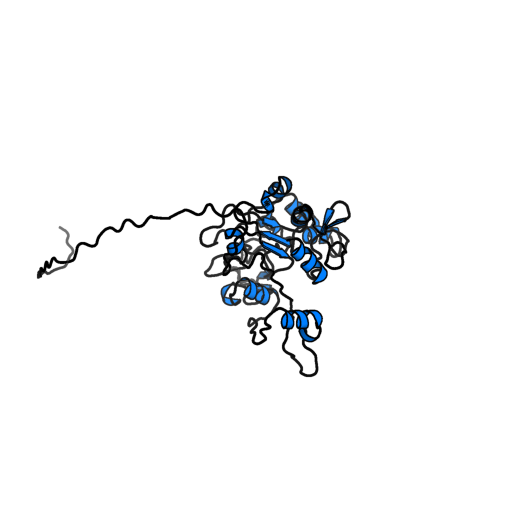.513 1.00 98.69 222 SER A O 1
ATOM 1664 N N . ASN A 1 223 ? 12.362 6.187 -13.205 1.00 98.12 223 ASN A N 1
ATOM 1665 C CA . ASN A 1 223 ? 13.568 5.644 -12.573 1.00 98.12 223 ASN A CA 1
ATOM 1666 C C . ASN A 1 223 ? 14.873 6.178 -13.168 1.00 98.12 223 ASN A C 1
ATOM 1668 O O . ASN A 1 223 ? 15.855 6.313 -12.439 1.00 98.12 223 ASN A O 1
ATOM 1672 N N . ALA A 1 224 ? 14.880 6.507 -14.459 1.00 98.44 224 ALA A N 1
ATOM 1673 C CA . ALA A 1 224 ? 16.031 7.094 -15.139 1.00 98.44 224 ALA A CA 1
ATOM 1674 C C . ALA A 1 224 ? 16.186 8.608 -14.890 1.00 98.44 224 ALA A C 1
ATOM 1676 O O . ALA A 1 224 ? 17.253 9.167 -15.151 1.00 98.44 224 ALA A O 1
ATOM 1677 N N . ALA A 1 225 ? 15.139 9.286 -14.412 1.00 98.56 225 ALA A N 1
ATOM 1678 C CA . ALA A 1 225 ? 15.172 10.723 -14.172 1.00 98.56 225 ALA A CA 1
ATOM 1679 C C . ALA A 1 225 ? 16.042 11.098 -12.948 1.00 98.56 225 ALA A C 1
ATOM 1681 O O . ALA A 1 225 ? 16.155 10.319 -11.997 1.00 98.56 225 ALA A O 1
ATOM 1682 N N . PRO A 1 226 ? 16.640 12.307 -12.915 1.00 98.25 226 PRO A N 1
ATOM 1683 C CA . PRO A 1 226 ? 17.466 12.740 -11.790 1.00 98.25 226 PRO A CA 1
ATOM 1684 C C . PRO A 1 226 ? 16.697 12.792 -10.464 1.00 98.25 226 PRO A C 1
ATOM 1686 O O . PRO A 1 226 ? 15.543 13.225 -10.422 1.00 98.25 226 PRO A O 1
ATOM 1689 N N . SER A 1 227 ? 17.362 12.408 -9.370 1.00 96.12 227 SER A N 1
ATOM 1690 C CA . SER A 1 227 ? 16.801 12.513 -8.015 1.00 96.12 227 SER A CA 1
ATOM 1691 C C . SER A 1 227 ? 16.344 13.939 -7.692 1.00 96.12 227 SER A C 1
ATOM 1693 O O . SER A 1 227 ? 16.970 14.905 -8.124 1.00 96.12 227 SER A O 1
ATOM 1695 N N . GLY A 1 228 ? 15.249 14.071 -6.938 1.00 95.38 228 GLY A N 1
ATOM 1696 C CA . GLY A 1 228 ? 14.695 15.372 -6.551 1.00 95.38 228 GLY A CA 1
ATOM 1697 C C . GLY A 1 228 ? 13.994 16.137 -7.681 1.00 95.38 228 GLY A C 1
ATOM 1698 O O . GLY A 1 228 ? 13.870 17.356 -7.596 1.00 95.38 228 GLY A O 1
ATOM 1699 N N . THR A 1 229 ? 13.537 15.456 -8.737 1.00 98.38 229 THR A N 1
ATOM 1700 C CA . THR A 1 229 ? 12.774 16.071 -9.837 1.00 98.38 229 THR A CA 1
ATOM 1701 C C . THR A 1 229 ? 11.347 15.532 -9.921 1.00 98.38 229 THR A C 1
ATOM 1703 O O . THR A 1 229 ? 11.089 14.382 -9.563 1.00 98.38 229 THR A O 1
ATOM 1706 N N . ALA A 1 230 ? 10.433 16.329 -10.487 1.00 97.94 230 ALA A N 1
ATOM 1707 C CA . ALA A 1 230 ? 9.056 15.905 -10.755 1.00 97.94 230 ALA A CA 1
ATOM 1708 C C . ALA A 1 230 ? 8.990 14.653 -11.649 1.00 97.94 230 ALA A C 1
ATOM 1710 O O . ALA A 1 230 ? 8.180 13.758 -11.421 1.00 97.94 230 ALA A O 1
ATOM 1711 N N . ALA A 1 231 ? 9.886 14.551 -12.639 1.00 98.44 231 ALA A N 1
ATOM 1712 C CA . ALA A 1 231 ? 9.980 13.368 -13.490 1.00 98.44 231 ALA A CA 1
ATOM 1713 C C . ALA A 1 231 ? 10.342 12.117 -12.675 1.00 98.44 231 ALA A C 1
ATOM 1715 O O . ALA A 1 231 ? 9.727 11.074 -12.870 1.00 98.44 231 ALA A O 1
ATOM 1716 N N . ARG A 1 232 ? 11.270 12.230 -11.714 1.00 98.06 232 ARG A N 1
ATOM 1717 C CA . ARG A 1 232 ? 11.660 11.115 -10.840 1.00 98.06 232 ARG A CA 1
ATOM 1718 C C . ARG A 1 232 ? 10.566 10.692 -9.862 1.00 98.06 232 ARG A C 1
ATOM 1720 O O . ARG A 1 232 ? 10.475 9.501 -9.569 1.00 98.06 232 ARG A O 1
ATOM 1727 N N . ALA A 1 233 ? 9.758 11.636 -9.383 1.00 97.88 233 ALA A N 1
ATOM 1728 C CA . ALA A 1 233 ? 8.659 11.386 -8.446 1.00 97.88 233 ALA A CA 1
ATOM 1729 C C . ALA A 1 233 ? 7.386 10.829 -9.110 1.00 97.88 233 ALA A C 1
ATOM 1731 O O . ALA A 1 233 ? 6.522 10.283 -8.424 1.00 97.88 233 ALA A O 1
ATOM 1732 N N . SER A 1 234 ? 7.264 10.953 -10.434 1.00 97.94 234 SER A N 1
ATOM 1733 C CA . SER A 1 234 ? 6.018 10.674 -11.154 1.00 97.94 234 SER A CA 1
ATOM 1734 C C . SER A 1 234 ? 5.476 9.256 -10.947 1.00 97.94 234 SER A C 1
ATOM 1736 O O . SER A 1 234 ? 4.307 9.106 -10.603 1.00 97.94 234 SER A O 1
ATOM 1738 N N . ALA A 1 235 ? 6.309 8.220 -11.080 1.00 98.44 235 ALA A N 1
ATOM 1739 C CA . ALA A 1 235 ? 5.850 6.842 -10.916 1.00 98.44 235 ALA A CA 1
ATOM 1740 C C . ALA A 1 235 ? 5.526 6.491 -9.457 1.00 98.44 235 ALA A C 1
ATOM 1742 O O . ALA A 1 235 ? 4.577 5.753 -9.212 1.00 98.44 235 ALA A O 1
ATOM 1743 N N . LEU A 1 236 ? 6.266 7.051 -8.491 1.00 98.31 236 LEU A N 1
ATOM 1744 C CA . LEU A 1 236 ? 5.941 6.896 -7.069 1.00 98.31 236 LEU A CA 1
ATOM 1745 C C . LEU A 1 236 ? 4.543 7.467 -6.788 1.00 98.31 236 LEU A C 1
ATOM 1747 O O . LEU A 1 236 ? 3.702 6.801 -6.199 1.00 98.31 236 LEU A O 1
ATOM 1751 N N . THR A 1 237 ? 4.281 8.678 -7.275 1.00 98.62 237 THR A N 1
ATOM 1752 C CA . THR A 1 237 ? 3.002 9.376 -7.082 1.00 98.62 237 THR A CA 1
ATOM 1753 C C . THR A 1 237 ? 1.827 8.628 -7.709 1.00 98.62 237 THR A C 1
ATOM 1755 O O . THR A 1 237 ? 0.730 8.591 -7.147 1.00 98.62 237 THR A O 1
ATOM 1758 N N . ASP A 1 238 ? 2.049 8.038 -8.883 1.00 98.69 238 ASP A N 1
ATOM 1759 C CA . ASP A 1 238 ? 0.997 7.412 -9.677 1.00 98.69 238 ASP A CA 1
ATOM 1760 C C . ASP A 1 238 ? 0.659 5.989 -9.232 1.00 98.69 238 ASP A C 1
ATOM 1762 O O . ASP A 1 238 ? -0.511 5.611 -9.316 1.00 98.69 238 ASP A O 1
ATOM 1766 N N . TYR A 1 239 ? 1.654 5.203 -8.805 1.00 98.69 239 TYR A N 1
ATOM 1767 C CA . TYR A 1 239 ? 1.533 3.743 -8.699 1.00 98.69 239 TYR A CA 1
ATOM 1768 C C . TYR A 1 239 ? 1.721 3.175 -7.291 1.00 98.69 239 TYR A C 1
ATOM 1770 O O . TYR A 1 239 ? 1.232 2.080 -7.028 1.00 98.69 239 TYR A O 1
ATOM 1778 N N . VAL A 1 240 ? 2.398 3.895 -6.396 1.00 98.62 240 VAL A N 1
ATOM 1779 C CA . VAL A 1 240 ? 2.802 3.391 -5.073 1.00 98.62 240 VAL A CA 1
ATOM 1780 C C . VAL A 1 240 ? 1.858 3.884 -3.978 1.00 98.62 240 VAL A C 1
ATOM 1782 O O . VAL A 1 240 ? 1.235 4.938 -4.102 1.00 98.62 240 VAL A O 1
ATOM 1785 N N . GLY A 1 241 ? 1.752 3.108 -2.901 1.00 98.00 241 GLY A N 1
ATOM 1786 C CA . GLY A 1 241 ? 1.216 3.531 -1.612 1.00 98.00 241 GLY A CA 1
ATOM 1787 C C . GLY A 1 241 ? -0.296 3.696 -1.547 1.00 98.00 241 GLY A C 1
ATOM 1788 O O . GLY A 1 241 ? -0.786 4.163 -0.528 1.00 98.00 241 GLY A O 1
ATOM 1789 N N . ILE A 1 242 ? -1.042 3.363 -2.606 1.00 98.75 242 ILE A N 1
ATOM 1790 C CA . ILE A 1 242 ? -2.511 3.389 -2.626 1.00 98.75 242 ILE A CA 1
ATOM 1791 C C . ILE A 1 242 ? -3.011 2.177 -3.411 1.00 98.75 242 ILE A C 1
ATOM 1793 O O . ILE A 1 242 ? -2.550 1.944 -4.528 1.00 98.75 242 ILE A O 1
ATOM 1797 N N . ALA A 1 243 ? -3.980 1.434 -2.882 1.00 98.62 243 ALA A N 1
ATOM 1798 C CA . ALA A 1 243 ? -4.632 0.356 -3.619 1.00 98.62 243 ALA A CA 1
ATOM 1799 C C . ALA A 1 243 ? -6.089 0.155 -3.189 1.00 98.62 243 ALA A C 1
ATOM 1801 O O . ALA A 1 243 ? -6.489 0.524 -2.086 1.00 98.62 243 ALA A O 1
ATOM 1802 N N . ILE A 1 244 ? -6.882 -0.459 -4.069 1.00 98.75 244 ILE A N 1
ATOM 1803 C CA . ILE A 1 244 ? -8.168 -1.066 -3.715 1.00 98.75 244 ILE A CA 1
ATOM 1804 C C . ILE A 1 244 ? -8.175 -2.505 -4.226 1.00 98.75 244 ILE A C 1
ATOM 1806 O O . ILE A 1 244 ? -8.161 -2.719 -5.438 1.00 98.75 244 ILE A O 1
ATOM 1810 N N . HIS A 1 245 ? -8.227 -3.475 -3.315 1.00 98.69 245 HIS A N 1
ATOM 1811 C CA . HIS A 1 245 ? -8.472 -4.884 -3.624 1.00 98.69 245 HIS A CA 1
ATOM 1812 C C . HIS A 1 245 ? -9.975 -5.113 -3.676 1.00 98.69 245 HIS A C 1
ATOM 1814 O O . HIS A 1 245 ? -10.680 -4.903 -2.688 1.00 98.69 245 HIS A O 1
ATOM 1820 N N . CYS A 1 246 ? -10.487 -5.506 -4.835 1.00 98.25 246 CYS A N 1
ATOM 1821 C CA . CYS A 1 246 ? -11.920 -5.510 -5.060 1.00 98.25 246 CYS A CA 1
ATOM 1822 C C . CYS A 1 246 ? -12.590 -6.807 -4.612 1.00 98.25 246 CYS A C 1
ATOM 1824 O O . CYS A 1 246 ? -12.041 -7.907 -4.707 1.00 98.25 246 CYS A O 1
ATOM 1826 N N . ALA A 1 247 ? -13.828 -6.653 -4.164 1.00 96.56 247 ALA A N 1
ATOM 1827 C CA . ALA A 1 247 ? -14.734 -7.705 -3.764 1.00 96.56 247 ALA A CA 1
ATOM 1828 C C . ALA A 1 247 ? -14.879 -8.811 -4.814 1.00 96.56 247 ALA A C 1
ATOM 1830 O O . ALA A 1 247 ? -14.789 -8.594 -6.027 1.00 96.56 247 ALA A O 1
ATOM 1831 N N . GLN A 1 248 ? -15.257 -9.999 -4.346 1.00 90.44 248 GLN A N 1
ATOM 1832 C CA . GLN A 1 248 ? -15.790 -11.041 -5.209 1.00 90.44 248 GLN A CA 1
ATOM 1833 C C . GLN A 1 248 ? -16.990 -10.492 -5.997 1.00 90.44 248 GLN A C 1
ATOM 1835 O O . GLN A 1 248 ? -17.923 -9.933 -5.425 1.00 90.44 248 GLN A O 1
ATOM 1840 N N . GLY A 1 249 ? -16.965 -10.648 -7.322 1.00 85.56 249 GLY A N 1
ATOM 1841 C CA . GLY A 1 249 ? -17.939 -10.011 -8.219 1.00 85.56 249 GLY A CA 1
ATOM 1842 C C . GLY A 1 249 ? -17.482 -8.660 -8.783 1.00 85.56 249 GLY A C 1
ATOM 1843 O O . GLY A 1 249 ? -18.193 -8.078 -9.595 1.00 85.56 249 GLY A O 1
ATOM 1844 N N . GLY A 1 250 ? -16.285 -8.196 -8.413 1.00 90.50 250 GLY A N 1
ATOM 1845 C CA . GLY A 1 250 ? -15.551 -7.124 -9.081 1.00 90.50 250 GLY A CA 1
ATOM 1846 C C . GLY A 1 250 ? -15.614 -5.759 -8.398 1.00 90.50 250 GLY A C 1
ATOM 1847 O O . GLY A 1 250 ? -14.735 -4.946 -8.662 1.00 90.50 250 GLY A O 1
ATOM 1848 N N . GLY A 1 251 ? -16.595 -5.504 -7.525 1.00 94.31 251 GLY A N 1
ATOM 1849 C CA . GLY A 1 251 ? -16.666 -4.281 -6.712 1.00 94.31 251 GLY A CA 1
ATOM 1850 C C . GLY A 1 251 ? -16.462 -2.988 -7.509 1.00 94.31 251 GLY A C 1
ATOM 1851 O O . GLY A 1 251 ? -16.917 -2.865 -8.653 1.00 94.31 251 GLY A O 1
ATOM 1852 N N . ILE A 1 252 ? -15.733 -2.028 -6.936 1.00 96.44 252 ILE A N 1
ATOM 1853 C CA . ILE A 1 252 ? -15.376 -0.786 -7.631 1.00 96.44 252 ILE A CA 1
ATOM 1854 C C . ILE A 1 252 ? -14.545 -1.033 -8.901 1.00 96.44 252 ILE A C 1
ATOM 1856 O O . ILE A 1 252 ? -14.703 -0.288 -9.869 1.00 96.44 252 ILE A O 1
ATOM 1860 N N . CYS A 1 253 ? -13.732 -2.095 -8.963 1.00 98.06 253 CYS A N 1
ATOM 1861 C CA . CYS A 1 253 ? -12.933 -2.442 -10.145 1.00 98.06 253 CYS A CA 1
ATOM 1862 C C . CYS A 1 253 ? -13.805 -2.770 -11.365 1.00 98.06 253 CYS A C 1
ATOM 1864 O O . CYS A 1 253 ? -13.383 -2.543 -12.495 1.00 98.06 253 CYS A O 1
ATOM 1866 N N . ALA A 1 254 ? -15.020 -3.283 -11.159 1.00 96.19 254 ALA A N 1
ATOM 1867 C CA . ALA A 1 254 ? -15.947 -3.646 -12.231 1.00 96.19 254 ALA A CA 1
ATOM 1868 C C . ALA A 1 254 ? -17.115 -2.661 -12.402 1.00 96.19 254 ALA A C 1
ATOM 1870 O O . ALA A 1 254 ? -18.011 -2.906 -13.211 1.00 96.19 254 ALA A O 1
ATOM 1871 N N . SER A 1 255 ? -17.125 -1.545 -11.665 1.00 94.88 255 SER A N 1
ATOM 1872 C CA . SER A 1 255 ? -18.280 -0.638 -11.616 1.00 94.88 255 SER A CA 1
ATOM 1873 C C . SER A 1 255 ? -18.546 0.111 -12.926 1.00 94.88 255 SER A C 1
ATOM 1875 O O . SER A 1 255 ? -19.668 0.550 -13.173 1.00 94.88 255 SER A O 1
ATOM 1877 N N . ASN A 1 256 ? -17.529 0.268 -13.777 1.00 95.50 256 ASN A N 1
ATOM 1878 C CA . ASN A 1 256 ? -17.638 0.901 -15.088 1.00 95.50 256 ASN A CA 1
ATOM 1879 C C . ASN A 1 256 ? -16.490 0.464 -16.018 1.00 95.50 256 ASN A C 1
ATOM 1881 O O . ASN A 1 256 ? -15.497 -0.110 -15.574 1.00 95.50 256 ASN A O 1
ATOM 1885 N N . ALA A 1 257 ? -16.607 0.769 -17.315 1.00 96.81 257 ALA A N 1
ATOM 1886 C CA . ALA A 1 257 ? -15.632 0.355 -18.328 1.00 96.81 257 ALA A CA 1
ATOM 1887 C C . ALA A 1 257 ? -14.210 0.896 -18.083 1.00 96.81 257 ALA A C 1
ATOM 1889 O O . ALA A 1 257 ? -13.237 0.195 -18.357 1.00 96.81 257 ALA A O 1
ATOM 1890 N N . THR A 1 258 ? -14.082 2.113 -17.547 1.00 96.62 258 THR A N 1
ATOM 1891 C CA . THR A 1 258 ? -12.782 2.711 -17.212 1.00 96.62 258 THR A CA 1
ATOM 1892 C C . THR A 1 258 ? -12.111 1.938 -16.083 1.00 96.62 258 THR A C 1
ATOM 1894 O O . THR A 1 258 ? -10.944 1.576 -16.200 1.00 96.62 258 THR A O 1
ATOM 1897 N N . ASN A 1 259 ? -12.850 1.618 -15.019 1.00 97.94 259 ASN A N 1
ATOM 1898 C CA . ASN A 1 259 ? -12.316 0.846 -13.898 1.00 97.94 259 ASN A CA 1
ATOM 1899 C C . ASN A 1 259 ? -11.940 -0.573 -14.331 1.00 97.94 259 ASN A C 1
ATOM 1901 O O . ASN A 1 259 ? -10.868 -1.044 -13.963 1.00 97.94 259 ASN A O 1
ATOM 1905 N N . VAL A 1 260 ? -12.743 -1.208 -15.193 1.00 97.56 260 VAL A N 1
ATOM 1906 C CA . VAL A 1 260 ? -12.418 -2.530 -15.749 1.00 97.56 260 VAL A CA 1
ATOM 1907 C C . VAL A 1 260 ? -11.090 -2.486 -16.508 1.00 97.56 260 VAL A C 1
ATOM 1909 O O . VAL A 1 260 ? -10.223 -3.320 -16.256 1.00 97.56 260 VAL A O 1
ATOM 1912 N N . ALA A 1 261 ? -10.897 -1.495 -17.385 1.00 97.00 261 ALA A N 1
ATOM 1913 C CA . ALA A 1 261 ? -9.661 -1.335 -18.157 1.00 97.00 261 ALA A CA 1
ATOM 1914 C C . ALA A 1 261 ? -8.431 -1.020 -17.281 1.00 97.00 261 ALA A C 1
ATOM 1916 O O . ALA A 1 261 ? -7.309 -1.436 -17.587 1.00 97.00 261 ALA A O 1
ATOM 1917 N N . ASN A 1 262 ? -8.641 -0.297 -16.182 1.00 97.19 262 ASN A N 1
ATOM 1918 C CA . ASN A 1 262 ? -7.581 0.123 -15.269 1.00 97.19 262 ASN A CA 1
ATOM 1919 C C . ASN A 1 262 ? -7.251 -0.928 -14.202 1.00 97.19 262 ASN A C 1
ATOM 1921 O O . ASN A 1 262 ? -6.149 -0.921 -13.659 1.00 97.19 262 ASN A O 1
ATOM 1925 N N . SER A 1 263 ? -8.173 -1.845 -13.915 1.00 97.81 263 SER A N 1
ATOM 1926 C CA . SER A 1 263 ? -7.956 -2.908 -12.938 1.00 97.81 263 SER A CA 1
ATOM 1927 C C . SER A 1 263 ? -6.934 -3.938 -13.422 1.00 97.81 263 SER A C 1
ATOM 1929 O O . SER A 1 263 ? -6.770 -4.185 -14.622 1.00 97.81 263 SER A O 1
ATOM 1931 N N . ARG A 1 264 ? -6.223 -4.551 -12.480 1.00 97.62 264 ARG A N 1
ATOM 1932 C CA . ARG A 1 264 ? -5.280 -5.646 -12.725 1.00 97.62 264 ARG A CA 1
ATOM 1933 C C . ARG A 1 264 ? -5.693 -6.865 -11.906 1.00 97.62 264 ARG A C 1
ATOM 1935 O O . ARG A 1 264 ? -6.330 -6.687 -10.871 1.00 97.62 264 ARG A O 1
ATOM 1942 N N . PRO A 1 265 ? -5.378 -8.094 -12.348 1.00 96.44 265 PRO A N 1
ATOM 1943 C CA . PRO A 1 265 ? -5.628 -9.277 -11.533 1.00 96.44 265 PRO A CA 1
ATOM 1944 C C . PRO A 1 265 ? -4.937 -9.152 -10.170 1.00 96.44 265 PRO A C 1
ATOM 1946 O O . PRO A 1 265 ? -3.725 -8.952 -10.129 1.00 96.44 265 PRO A O 1
ATOM 1949 N N . ASP A 1 266 ? -5.695 -9.310 -9.088 1.00 97.38 266 ASP A N 1
ATOM 1950 C CA . ASP A 1 266 ? -5.171 -9.363 -7.720 1.00 97.38 266 ASP A CA 1
ATOM 1951 C C . ASP A 1 266 ? -4.742 -10.807 -7.445 1.00 97.38 266 ASP A C 1
ATOM 1953 O O . ASP A 1 266 ? -5.573 -11.702 -7.267 1.00 97.38 266 ASP A O 1
ATOM 1957 N N . ARG A 1 267 ? -3.443 -11.083 -7.577 1.00 93.62 267 ARG A N 1
ATOM 1958 C CA . ARG A 1 267 ? -2.924 -12.455 -7.633 1.00 93.62 267 ARG A CA 1
ATOM 1959 C C . ARG A 1 267 ? -2.414 -12.886 -6.271 1.00 93.62 267 ARG A C 1
ATOM 1961 O O . ARG A 1 267 ? -1.374 -12.418 -5.841 1.00 93.62 267 ARG A O 1
ATOM 1968 N N . LEU A 1 268 ? -3.060 -13.885 -5.676 1.00 95.94 268 LEU A N 1
ATOM 1969 C CA . LEU A 1 268 ? -2.564 -14.583 -4.488 1.00 95.94 268 LEU A CA 1
ATOM 1970 C C . LEU A 1 268 ? -2.537 -16.092 -4.756 1.00 95.94 268 LEU A C 1
ATOM 1972 O O . LEU A 1 268 ? -3.493 -16.816 -4.480 1.00 95.94 268 LEU A O 1
ATOM 1976 N N . LEU A 1 269 ? -1.456 -16.562 -5.384 1.00 91.81 269 LEU A N 1
ATOM 1977 C CA . LEU A 1 269 ? -1.368 -17.934 -5.907 1.00 91.81 269 LEU A CA 1
ATOM 1978 C C . LEU A 1 269 ? -1.373 -19.009 -4.810 1.00 91.81 269 LEU A C 1
ATOM 1980 O O . LEU A 1 269 ? -1.884 -20.104 -5.041 1.00 91.81 269 LEU A O 1
ATOM 1984 N N . ASP A 1 270 ? -0.845 -18.683 -3.631 1.00 94.50 270 ASP A N 1
ATOM 1985 C CA . ASP A 1 270 ? -0.769 -19.593 -2.484 1.00 94.50 270 ASP A CA 1
ATOM 1986 C C . ASP A 1 270 ? -1.957 -19.463 -1.516 1.00 94.50 270 ASP A C 1
ATOM 1988 O O . ASP A 1 270 ? -2.015 -20.174 -0.510 1.00 94.50 270 ASP A O 1
ATOM 1992 N N . GLU A 1 271 ? -2.920 -18.585 -1.811 1.00 95.31 271 GLU A N 1
ATOM 1993 C CA . GLU A 1 271 ? -4.039 -18.312 -0.913 1.00 95.31 271 GLU A CA 1
ATOM 1994 C C . GLU A 1 271 ? -4.913 -19.556 -0.716 1.00 95.31 271 GLU A C 1
ATOM 1996 O O . GLU A 1 271 ? -5.374 -20.206 -1.664 1.00 95.31 271 GLU A O 1
ATOM 2001 N N . THR A 1 272 ? -5.181 -19.891 0.546 1.00 91.88 272 THR A N 1
ATOM 2002 C CA . THR A 1 272 ? -5.906 -21.117 0.889 1.00 91.88 272 THR A CA 1
ATOM 2003 C C . THR A 1 272 ? -7.338 -21.038 0.372 1.00 91.88 272 THR A C 1
ATOM 2005 O O . THR A 1 272 ? -8.054 -20.082 0.657 1.00 91.88 272 THR A O 1
ATOM 2008 N N . GLY A 1 273 ? -7.777 -22.045 -0.388 1.00 92.12 273 GLY A N 1
ATOM 2009 C CA . GLY A 1 273 ? -9.087 -22.042 -1.055 1.00 92.12 273 GLY A CA 1
ATOM 2010 C C . GLY A 1 273 ? -9.115 -21.296 -2.397 1.00 92.12 273 GLY A C 1
ATOM 2011 O O . GLY A 1 273 ? -10.160 -21.266 -3.042 1.00 92.12 273 GLY A O 1
ATOM 2012 N N . GLY A 1 274 ? -7.976 -20.755 -2.842 1.00 93.94 274 GLY A N 1
ATOM 2013 C CA . GLY A 1 274 ? -7.817 -20.066 -4.119 1.00 93.94 274 GLY A CA 1
ATOM 2014 C C . GLY A 1 274 ? -8.277 -18.608 -4.096 1.00 93.94 274 GLY A C 1
ATOM 2015 O O . GLY A 1 274 ? -9.083 -18.188 -3.262 1.00 93.94 274 GLY A O 1
ATOM 2016 N N . TYR A 1 275 ? -7.753 -17.834 -5.046 1.00 96.75 275 TYR A N 1
ATOM 2017 C CA . TYR A 1 275 ? -8.021 -16.398 -5.175 1.00 96.75 275 TYR A CA 1
ATOM 2018 C C . TYR A 1 275 ? -8.024 -15.943 -6.647 1.00 96.75 275 TYR A C 1
ATOM 2020 O O . TYR A 1 275 ? -7.582 -14.860 -7.011 1.00 96.75 275 TYR A O 1
ATOM 2028 N N . LEU A 1 276 ? -8.492 -16.811 -7.547 1.00 94.56 276 LEU A N 1
ATOM 2029 C CA . LEU A 1 276 ? -8.592 -16.492 -8.972 1.00 94.56 276 LEU A CA 1
ATOM 2030 C C . LEU A 1 276 ? -9.842 -15.653 -9.264 1.00 94.56 276 LEU A C 1
ATOM 2032 O O . LEU A 1 276 ? -10.910 -15.914 -8.715 1.00 94.56 276 LEU A O 1
ATOM 2036 N N . GLY A 1 277 ? -9.718 -14.696 -10.186 1.00 93.62 277 GLY A N 1
ATOM 2037 C CA . GLY A 1 277 ? -10.828 -13.847 -10.637 1.00 93.62 277 GLY A CA 1
ATOM 2038 C C . GLY A 1 277 ? -11.059 -12.584 -9.802 1.00 93.62 277 GLY A C 1
ATOM 2039 O O . GLY A 1 277 ? -12.013 -11.860 -10.075 1.00 93.62 277 GLY A O 1
ATOM 2040 N N . TYR A 1 278 ? -10.197 -12.316 -8.821 1.00 97.81 278 TYR A N 1
ATOM 2041 C CA . TYR A 1 278 ? -10.153 -11.046 -8.103 1.00 97.81 278 TYR A CA 1
ATOM 2042 C C . TYR A 1 278 ? -9.322 -10.024 -8.881 1.00 97.81 278 TYR A C 1
ATOM 2044 O O . TYR A 1 278 ? -8.397 -10.378 -9.622 1.00 97.81 278 TYR A O 1
ATOM 2052 N N . SER A 1 279 ? -9.661 -8.752 -8.701 1.00 98.19 279 SER A N 1
ATOM 2053 C CA . SER A 1 279 ? -8.986 -7.623 -9.333 1.00 98.19 279 SER A CA 1
ATOM 2054 C C . SER A 1 279 ? -8.657 -6.561 -8.296 1.00 98.19 279 SER A C 1
ATOM 2056 O O . SER A 1 279 ? -9.322 -6.469 -7.267 1.00 98.19 279 SER A O 1
ATOM 2058 N N . ALA A 1 280 ? -7.674 -5.726 -8.602 1.00 98.56 280 ALA A N 1
ATOM 2059 C CA . ALA A 1 280 ? -7.315 -4.563 -7.816 1.00 98.56 280 ALA A CA 1
ATOM 2060 C C . ALA A 1 280 ? -7.089 -3.339 -8.711 1.00 98.56 280 ALA A C 1
ATOM 2062 O O . ALA A 1 280 ? -6.778 -3.455 -9.902 1.00 98.56 280 ALA A O 1
ATOM 2063 N N . LEU A 1 281 ? -7.245 -2.157 -8.124 1.00 98.75 281 LEU A N 1
ATOM 2064 C CA . LEU A 1 281 ? -6.750 -0.895 -8.665 1.00 98.75 281 LEU A CA 1
ATOM 2065 C C . LEU A 1 281 ? -5.496 -0.525 -7.876 1.00 98.75 281 LEU A C 1
ATOM 2067 O O . LEU A 1 281 ? -5.574 -0.350 -6.663 1.00 98.75 281 LEU A O 1
ATOM 2071 N N . TYR A 1 282 ? -4.363 -0.399 -8.562 1.00 98.62 282 TYR A N 1
ATOM 2072 C CA . TYR A 1 282 ? -3.092 -0.023 -7.945 1.00 98.62 282 TYR A CA 1
ATOM 2073 C C . TYR A 1 282 ? -2.741 1.422 -8.277 1.00 98.62 282 TYR A C 1
ATOM 2075 O O . TYR A 1 282 ? -2.804 1.837 -9.438 1.00 98.62 282 TYR A O 1
ATOM 2083 N N . GLY A 1 283 ? -2.336 2.161 -7.254 1.00 98.56 283 GLY A N 1
ATOM 2084 C CA . GLY A 1 283 ? -1.865 3.525 -7.359 1.00 98.56 283 GLY A CA 1
ATOM 2085 C C . GLY A 1 283 ? -2.960 4.565 -7.542 1.00 98.56 283 GLY A C 1
ATOM 2086 O O . GLY A 1 283 ? -4.053 4.312 -8.062 1.00 98.56 283 GLY A O 1
ATOM 2087 N N . ALA A 1 284 ? -2.632 5.795 -7.159 1.00 98.56 284 ALA A N 1
ATOM 2088 C CA . ALA A 1 284 ? -3.527 6.937 -7.274 1.00 98.56 284 ALA A CA 1
ATOM 2089 C C . ALA A 1 284 ? -3.988 7.194 -8.718 1.00 98.56 284 ALA A C 1
ATOM 2091 O O . ALA A 1 284 ? -5.111 7.653 -8.934 1.00 98.56 284 ALA A O 1
ATOM 2092 N N . LYS A 1 285 ? -3.159 6.852 -9.718 1.00 98.44 285 LYS A N 1
ATOM 2093 C CA . LYS A 1 285 ? -3.499 6.993 -11.142 1.00 98.44 285 LYS A CA 1
ATOM 2094 C C . LYS A 1 285 ? -4.803 6.281 -11.499 1.00 98.44 285 LYS A C 1
ATOM 2096 O O . LYS A 1 285 ? -5.564 6.789 -12.322 1.00 98.44 285 LYS A O 1
ATOM 2101 N N . TYR A 1 286 ? -5.076 5.141 -10.865 1.00 98.62 286 TYR A N 1
ATOM 2102 C CA . TYR A 1 286 ? -6.272 4.339 -11.121 1.00 98.62 286 TYR A CA 1
ATOM 2103 C C . TYR A 1 286 ? -7.293 4.390 -9.990 1.00 98.62 286 TYR A C 1
ATOM 2105 O O . TYR A 1 286 ? -8.493 4.348 -10.261 1.00 98.62 286 TYR A O 1
ATOM 2113 N N . VAL A 1 287 ? -6.844 4.565 -8.750 1.00 98.81 287 VAL A N 1
ATOM 2114 C CA . VAL A 1 287 ? -7.732 4.689 -7.594 1.00 98.81 287 VAL A CA 1
ATOM 2115 C C . VAL A 1 287 ? -8.462 6.032 -7.583 1.00 98.81 287 VAL A C 1
ATOM 2117 O O . VAL A 1 287 ? -9.686 6.038 -7.474 1.00 98.81 287 VAL A O 1
ATOM 2120 N N . ASN A 1 288 ? -7.771 7.163 -7.783 1.00 98.62 288 ASN A N 1
ATOM 2121 C CA . ASN A 1 288 ? -8.390 8.494 -7.734 1.00 98.62 288 ASN A CA 1
ATOM 2122 C C . ASN A 1 288 ? -9.579 8.634 -8.689 1.00 98.62 288 ASN A C 1
ATOM 2124 O O . ASN A 1 288 ? -10.652 9.021 -8.231 1.00 98.62 288 ASN A O 1
ATOM 2128 N N . PRO A 1 289 ? -9.467 8.338 -10.000 1.00 98.06 289 PRO A N 1
ATOM 2129 C CA . PRO A 1 289 ? -10.619 8.460 -10.886 1.00 98.06 289 PRO A CA 1
ATOM 2130 C C . PRO A 1 289 ? -11.770 7.520 -10.506 1.00 98.06 289 PRO A C 1
ATOM 2132 O O . PRO A 1 289 ? -12.920 7.896 -10.723 1.00 98.06 289 PRO A O 1
ATOM 2135 N N . ALA A 1 290 ? -11.489 6.349 -9.924 1.00 98.31 290 ALA A N 1
ATOM 2136 C CA . ALA A 1 290 ? -12.516 5.402 -9.505 1.00 98.31 290 ALA A CA 1
ATOM 2137 C C . ALA A 1 290 ? -13.327 5.928 -8.310 1.00 98.31 290 ALA A C 1
ATOM 2139 O O . ALA A 1 290 ? -14.552 6.003 -8.397 1.00 98.31 290 ALA A O 1
ATOM 2140 N N . ILE A 1 291 ? -12.660 6.346 -7.231 1.00 97.69 291 ILE A N 1
ATOM 2141 C CA . ILE A 1 291 ? -13.336 6.862 -6.028 1.00 97.69 291 ILE A CA 1
ATOM 2142 C C . ILE A 1 291 ? -13.937 8.250 -6.262 1.00 97.69 291 ILE A C 1
ATOM 2144 O O . ILE A 1 291 ? -15.049 8.524 -5.830 1.00 97.69 291 ILE A O 1
ATOM 2148 N N . CYS A 1 292 ? -13.285 9.109 -7.052 1.00 97.56 292 CYS A N 1
ATOM 2149 C CA . CYS A 1 292 ? -13.813 10.436 -7.380 1.00 97.56 292 CYS A CA 1
ATOM 2150 C C . CYS A 1 292 ? -15.003 10.410 -8.350 1.00 97.56 292 CYS A C 1
ATOM 2152 O O . CYS A 1 292 ? -15.628 11.449 -8.570 1.00 97.56 292 CYS A O 1
ATOM 2154 N N . ALA A 1 293 ? -15.301 9.263 -8.969 1.00 95.88 293 ALA A N 1
ATOM 2155 C CA . ALA A 1 293 ? -16.514 9.069 -9.758 1.00 95.88 293 ALA A CA 1
ATOM 2156 C C . ALA A 1 293 ? -17.725 8.679 -8.893 1.00 95.88 293 ALA A C 1
ATOM 2158 O O . ALA A 1 293 ? -18.857 8.734 -9.378 1.00 95.88 293 ALA A O 1
ATOM 2159 N N . VAL A 1 294 ? -17.511 8.301 -7.626 1.00 94.38 294 VAL A N 1
ATOM 2160 C CA . VAL A 1 294 ? -18.594 7.985 -6.693 1.00 94.38 294 VAL A CA 1
ATOM 2161 C C . VAL A 1 294 ? -19.351 9.276 -6.338 1.00 94.38 294 VAL A C 1
ATOM 2163 O O . VAL A 1 294 ? -18.728 10.286 -5.996 1.00 94.38 294 VAL A O 1
ATOM 2166 N N . PRO A 1 295 ? -20.696 9.295 -6.419 1.00 94.50 295 PRO A N 1
ATOM 2167 C CA . PRO A 1 295 ? -21.476 10.472 -6.053 1.00 94.50 295 PRO A CA 1
ATOM 2168 C C . PRO A 1 295 ? -21.198 10.928 -4.618 1.00 94.50 295 PRO A C 1
ATOM 2170 O O . PRO A 1 295 ? -21.275 10.137 -3.682 1.00 94.50 295 PRO A O 1
ATOM 2173 N N . GLY A 1 296 ? -20.917 12.221 -4.448 1.00 94.62 296 GLY A N 1
ATOM 2174 C CA . GLY A 1 296 ? -20.600 12.807 -3.143 1.00 94.62 296 GLY A CA 1
ATOM 2175 C C . GLY A 1 296 ? -19.127 12.709 -2.738 1.00 94.62 296 GLY A C 1
ATOM 2176 O O . GLY A 1 296 ? -18.784 13.215 -1.672 1.00 94.62 296 GLY A O 1
ATOM 2177 N N . ALA A 1 297 ? -18.261 12.127 -3.577 1.00 96.88 297 ALA A N 1
ATOM 2178 C CA . ALA A 1 297 ? -16.833 12.066 -3.298 1.00 96.88 297 ALA A CA 1
ATOM 2179 C C . ALA A 1 297 ? -16.202 13.466 -3.179 1.00 96.88 297 ALA A C 1
ATOM 2181 O O . ALA A 1 297 ? -16.449 14.361 -3.996 1.00 96.88 297 ALA A O 1
ATOM 2182 N N . SER A 1 298 ? -15.347 13.646 -2.173 1.00 97.88 298 SER A N 1
ATOM 2183 C CA . SER A 1 298 ? -14.587 14.878 -1.951 1.00 97.88 298 SER A CA 1
ATOM 2184 C C . SER A 1 298 ? -13.309 14.862 -2.785 1.00 97.88 298 SER A C 1
ATOM 2186 O O . SER A 1 298 ? -12.251 14.411 -2.343 1.00 97.88 298 SER A O 1
ATOM 2188 N N . CYS A 1 299 ? -13.419 15.355 -4.016 1.00 98.12 299 CYS A N 1
ATOM 2189 C CA . CYS A 1 299 ? -12.309 15.407 -4.957 1.00 98.12 299 CYS A CA 1
ATOM 2190 C C . CYS A 1 299 ? -12.244 16.725 -5.726 1.00 98.12 299 CYS A C 1
ATOM 2192 O O . CYS A 1 299 ? -13.241 17.421 -5.922 1.00 98.12 299 CYS A O 1
ATOM 2194 N N . GLN A 1 300 ? -11.060 17.013 -6.252 1.00 97.56 300 GLN A N 1
ATOM 2195 C CA . GLN A 1 300 ? -10.785 18.115 -7.162 1.00 97.56 300 GLN A CA 1
ATOM 2196 C C . GLN A 1 300 ? -10.138 17.608 -8.454 1.00 97.56 300 GLN A C 1
ATOM 2198 O O . GLN A 1 300 ? -9.831 16.426 -8.625 1.00 97.56 300 GLN A O 1
ATOM 2203 N N . THR A 1 301 ? -9.982 18.511 -9.422 1.00 97.69 301 THR A N 1
ATOM 2204 C CA . THR A 1 301 ? -9.204 18.256 -10.638 1.00 97.69 301 THR A CA 1
ATOM 2205 C C . THR A 1 301 ? -8.046 19.240 -10.683 1.00 97.69 301 THR A C 1
ATOM 2207 O O . THR A 1 301 ? -8.268 20.446 -10.731 1.00 97.69 301 THR A O 1
ATOM 2210 N N . VAL A 1 302 ? -6.821 18.722 -10.670 1.00 97.38 302 VAL A N 1
ATOM 2211 C CA . VAL A 1 302 ? -5.580 19.505 -10.658 1.00 97.38 302 VAL A CA 1
ATOM 2212 C C . VAL A 1 302 ? -4.736 19.044 -11.839 1.00 97.38 302 VAL A C 1
ATOM 2214 O O . VAL A 1 302 ? -4.484 17.853 -12.002 1.00 97.38 302 VAL A O 1
ATOM 2217 N N . GLY A 1 303 ? -4.363 19.968 -12.727 1.00 93.25 303 GLY A N 1
ATOM 2218 C CA . GLY A 1 303 ? -3.596 19.625 -13.933 1.00 93.25 303 GLY A CA 1
ATOM 2219 C C . GLY A 1 303 ? -4.287 18.604 -14.852 1.00 93.25 303 GLY A C 1
ATOM 2220 O O . GLY A 1 303 ? -3.613 17.842 -15.534 1.00 93.25 303 GLY A O 1
ATOM 2221 N N . GLY A 1 304 ? -5.625 18.545 -14.839 1.00 95.56 304 GLY A N 1
ATOM 2222 C CA . GLY A 1 304 ? -6.410 17.565 -15.601 1.00 95.56 304 GLY A CA 1
ATOM 2223 C C . GLY A 1 304 ? -6.523 16.176 -14.956 1.00 95.56 304 GLY A C 1
ATOM 2224 O O . GLY A 1 304 ? -7.236 15.328 -15.485 1.00 95.56 304 GLY A O 1
ATOM 2225 N N . LEU A 1 305 ? -5.882 15.948 -13.806 1.00 97.00 305 LEU A N 1
ATOM 2226 C CA . LEU A 1 305 ? -5.928 14.691 -13.059 1.00 97.00 305 LEU A CA 1
ATOM 2227 C C . LEU A 1 305 ? -6.869 14.801 -11.856 1.00 97.00 305 LEU A C 1
ATOM 2229 O O . LEU A 1 305 ? -7.032 15.876 -11.275 1.00 97.00 305 LEU A O 1
ATOM 2233 N N . LYS A 1 306 ? -7.495 13.684 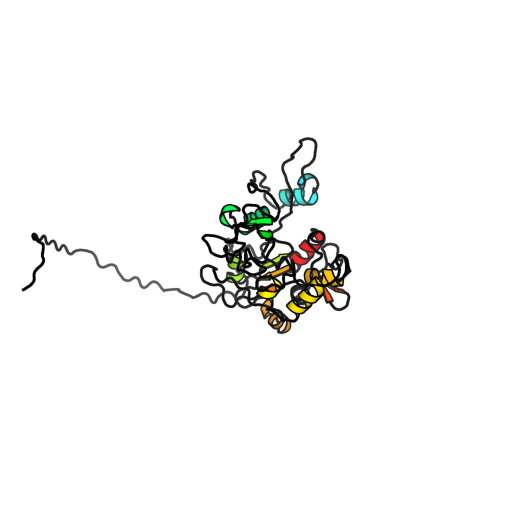-11.472 1.00 98.06 306 LYS A N 1
ATOM 2234 C CA . LYS A 1 306 ? -8.317 13.616 -10.257 1.00 98.06 306 LYS A CA 1
ATOM 2235 C C . LYS A 1 306 ? -7.430 13.576 -9.016 1.00 98.06 306 LYS A C 1
ATOM 2237 O O . LYS A 1 306 ? -6.505 12.772 -8.937 1.00 98.06 306 LYS A O 1
ATOM 2242 N N . ALA A 1 307 ? -7.753 14.430 -8.052 1.00 98.44 307 ALA A N 1
ATOM 2243 C CA . ALA A 1 307 ? -7.105 14.503 -6.752 1.00 98.44 307 ALA A CA 1
ATOM 2244 C C . ALA A 1 307 ? -8.156 14.285 -5.664 1.00 98.44 307 ALA A C 1
ATOM 2246 O O . ALA A 1 307 ? -9.179 14.973 -5.662 1.00 98.44 307 ALA A O 1
ATOM 2247 N N . VAL A 1 308 ? -7.911 13.351 -4.748 1.00 98.56 308 VAL A N 1
ATOM 2248 C CA . VAL A 1 308 ? -8.694 13.248 -3.510 1.00 98.56 308 VAL A CA 1
ATOM 2249 C C . VAL A 1 308 ? -8.378 14.452 -2.635 1.00 98.56 308 VAL A C 1
ATOM 2251 O O . VAL A 1 308 ? -7.223 14.872 -2.561 1.00 98.56 308 VAL A O 1
ATOM 2254 N N . ASN A 1 309 ? -9.384 15.011 -1.969 1.00 98.62 309 ASN A N 1
ATOM 2255 C CA . ASN A 1 309 ? -9.151 16.059 -0.986 1.00 98.62 309 ASN A CA 1
ATOM 2256 C C . ASN A 1 309 ? -8.728 15.441 0.351 1.00 98.62 309 ASN A C 1
ATOM 2258 O O . ASN A 1 309 ? -9.341 14.496 0.847 1.00 98.62 309 ASN A O 1
ATOM 2262 N N . SER A 1 310 ? -7.709 16.025 0.966 1.00 98.12 310 SER A N 1
ATOM 2263 C CA . SER A 1 310 ? -7.371 15.801 2.369 1.00 98.12 310 SER A CA 1
ATOM 2264 C C . SER A 1 310 ? -8.531 16.210 3.286 1.00 98.12 310 SER A C 1
ATOM 2266 O O . SER A 1 310 ? -9.451 16.929 2.884 1.00 98.12 310 SER A O 1
ATOM 2268 N N . THR A 1 311 ? -8.459 15.845 4.565 1.00 97.06 311 THR A N 1
ATOM 2269 C CA . THR A 1 311 ? -9.438 16.299 5.570 1.00 97.06 311 THR A CA 1
ATOM 2270 C C . THR A 1 311 ? -9.427 17.816 5.797 1.00 97.06 311 THR A C 1
ATOM 2272 O O . THR A 1 311 ? -10.366 18.347 6.385 1.00 97.06 311 THR A O 1
ATOM 2275 N N . ALA A 1 312 ? -8.406 18.528 5.304 1.00 96.69 312 ALA A N 1
ATOM 2276 C CA . ALA A 1 312 ? -8.351 19.990 5.289 1.00 96.69 312 ALA A CA 1
ATOM 2277 C C . ALA A 1 312 ? -9.062 20.618 4.071 1.00 96.69 312 ALA A C 1
ATOM 2279 O O . ALA A 1 312 ? -9.198 21.835 4.008 1.00 96.69 312 ALA A O 1
ATOM 2280 N N . GLY A 1 313 ? -9.517 19.811 3.106 1.00 97.19 313 GLY A N 1
ATOM 2281 C CA . GLY A 1 313 ? -10.153 20.273 1.868 1.00 97.19 313 GLY A CA 1
ATOM 2282 C C . GLY A 1 313 ? -9.182 20.563 0.716 1.00 97.19 313 GLY A C 1
ATOM 2283 O O . GLY A 1 313 ? -9.635 20.794 -0.404 1.00 97.19 313 GLY A O 1
ATOM 2284 N N . ASP A 1 314 ? -7.871 20.505 0.965 1.00 97.81 314 ASP A N 1
ATOM 2285 C CA . ASP A 1 314 ? -6.834 20.666 -0.060 1.00 97.81 314 ASP A CA 1
ATOM 2286 C C . ASP A 1 314 ? -6.644 19.374 -0.868 1.00 97.81 314 ASP A C 1
ATOM 2288 O O . ASP A 1 314 ? -6.711 18.291 -0.273 1.00 97.81 314 ASP A O 1
ATOM 2292 N N . PRO A 1 315 ? -6.339 19.447 -2.176 1.00 98.31 315 PRO A N 1
ATOM 2293 C CA . PRO A 1 315 ? -6.051 18.267 -2.982 1.00 98.31 315 PRO A CA 1
ATOM 2294 C C . PRO A 1 315 ? -4.758 17.596 -2.502 1.00 98.31 315 PRO A C 1
ATOM 2296 O O . PRO A 1 315 ? -3.753 18.266 -2.262 1.00 98.31 315 PRO A O 1
ATOM 2299 N N . VAL A 1 316 ? -4.759 16.267 -2.391 1.00 98.62 316 VAL A N 1
ATOM 2300 C CA . VAL A 1 316 ? -3.546 15.511 -2.060 1.00 98.62 316 VAL A CA 1
ATOM 2301 C C . VAL A 1 316 ? -2.655 15.411 -3.297 1.00 98.62 316 VAL A C 1
ATOM 2303 O O . VAL A 1 316 ? -3.049 14.857 -4.329 1.00 98.62 316 VAL A O 1
ATOM 2306 N N . THR A 1 317 ? -1.443 15.946 -3.179 1.00 98.31 317 THR A N 1
ATOM 2307 C CA . THR A 1 317 ? -0.420 15.936 -4.226 1.00 98.31 317 THR A CA 1
ATOM 2308 C C . THR A 1 317 ? 0.940 15.529 -3.671 1.00 98.31 317 THR A C 1
ATOM 2310 O O . THR A 1 317 ? 1.190 15.639 -2.469 1.00 98.31 317 THR A O 1
ATOM 2313 N N . ASP A 1 318 ? 1.842 15.125 -4.560 1.00 97.50 318 ASP A N 1
ATOM 2314 C CA . ASP A 1 318 ? 3.271 15.025 -4.268 1.00 97.50 318 ASP A CA 1
ATOM 2315 C C . ASP A 1 318 ? 3.907 16.422 -4.038 1.00 97.50 318 ASP A C 1
ATOM 2317 O O . ASP A 1 318 ? 3.252 17.457 -4.249 1.00 97.50 318 ASP A O 1
ATOM 2321 N N . PRO A 1 319 ? 5.191 16.495 -3.631 1.00 96.19 319 PRO A N 1
ATOM 2322 C CA . PRO A 1 319 ? 5.906 17.763 -3.450 1.00 96.19 319 PRO A CA 1
ATOM 2323 C C . PRO A 1 319 ? 6.052 18.631 -4.713 1.00 96.19 319 PRO A C 1
ATOM 2325 O O . PRO A 1 319 ? 6.433 19.796 -4.607 1.00 96.19 319 PRO A O 1
ATOM 2328 N N . PHE A 1 320 ? 5.768 18.091 -5.902 1.00 97.25 320 PHE A N 1
ATOM 2329 C CA . PHE A 1 320 ? 5.809 18.800 -7.183 1.00 97.25 320 PHE A CA 1
ATOM 2330 C C . PHE A 1 320 ? 4.412 19.206 -7.681 1.00 97.25 320 PHE A C 1
ATOM 2332 O O . PHE A 1 320 ? 4.284 19.729 -8.790 1.00 97.25 320 PHE A O 1
ATOM 2339 N N . GLY A 1 321 ? 3.369 19.005 -6.869 1.00 96.88 321 GLY A N 1
ATOM 2340 C CA . GLY A 1 321 ? 1.990 19.379 -7.181 1.00 96.88 321 GLY A CA 1
ATOM 2341 C C . GLY A 1 321 ? 1.256 18.386 -8.085 1.00 96.88 321 GLY A C 1
ATOM 2342 O O . GLY A 1 321 ? 0.182 18.709 -8.597 1.00 96.88 321 GLY A O 1
ATOM 2343 N N . ARG A 1 322 ? 1.801 17.183 -8.300 1.00 97.75 322 ARG A N 1
ATOM 2344 C CA . ARG A 1 322 ? 1.130 16.115 -9.045 1.00 97.75 322 ARG A CA 1
ATOM 2345 C C . ARG A 1 322 ? 0.108 15.417 -8.140 1.00 97.75 322 ARG A C 1
ATOM 2347 O O . ARG A 1 322 ? 0.485 14.949 -7.070 1.00 97.75 322 ARG A O 1
ATOM 2354 N N . PRO A 1 323 ? -1.171 15.306 -8.539 1.00 98.44 323 PRO A N 1
ATOM 2355 C CA . PRO A 1 323 ? -2.160 14.533 -7.792 1.00 98.44 323 PRO A CA 1
ATOM 2356 C C . PRO A 1 323 ? -1.764 13.075 -7.630 1.00 98.44 323 PRO A C 1
ATOM 2358 O O . PRO A 1 323 ? -1.455 12.419 -8.622 1.00 98.44 323 PRO A O 1
ATOM 2361 N N . GLY A 1 324 ? -1.846 12.560 -6.407 1.00 98.19 324 GLY A N 1
ATOM 2362 C CA . GLY A 1 324 ? -1.661 11.138 -6.161 1.00 98.19 324 GLY A CA 1
ATOM 2363 C C . GLY A 1 324 ? -1.138 10.814 -4.773 1.00 98.19 324 GLY A C 1
ATOM 2364 O O . GLY A 1 324 ? -1.515 11.472 -3.801 1.00 98.19 324 GLY A O 1
ATOM 2365 N N . PHE A 1 325 ? -0.308 9.776 -4.685 1.00 98.50 325 PHE A N 1
ATOM 2366 C CA . PHE A 1 325 ? 0.366 9.412 -3.448 1.00 98.50 325 PHE A CA 1
ATOM 2367 C C . PHE A 1 325 ? 1.384 10.502 -3.080 1.00 98.50 325 PHE A C 1
ATOM 2369 O O . PHE A 1 325 ? 2.266 10.806 -3.884 1.00 98.50 325 PHE A O 1
ATOM 2376 N N . PRO A 1 326 ? 1.300 11.105 -1.882 1.00 97.38 326 PRO A N 1
ATOM 2377 C CA . PRO A 1 326 ? 2.153 12.236 -1.513 1.00 97.38 326 PRO A CA 1
ATOM 2378 C C . PRO A 1 326 ? 3.597 11.829 -1.151 1.00 97.38 326 PRO A C 1
ATOM 2380 O O . PRO A 1 326 ? 4.385 12.677 -0.732 1.00 97.38 326 PRO A O 1
ATOM 2383 N N . GLY A 1 327 ? 3.947 10.545 -1.296 1.00 96.12 327 GLY A N 1
ATOM 2384 C CA . GLY A 1 327 ? 5.153 9.938 -0.736 1.00 96.12 327 GLY A CA 1
ATOM 2385 C C . GLY A 1 327 ? 4.962 9.542 0.731 1.00 96.12 327 GLY A C 1
ATOM 2386 O O . GLY A 1 327 ? 4.050 10.028 1.397 1.00 96.12 327 GLY A O 1
ATOM 2387 N N . PHE A 1 328 ? 5.837 8.677 1.248 1.00 93.19 328 PHE A N 1
ATOM 2388 C CA . PHE A 1 328 ? 5.733 8.163 2.621 1.00 93.19 328 PHE A CA 1
ATOM 2389 C C . PHE A 1 328 ? 5.841 9.272 3.681 1.00 93.19 328 PHE A C 1
ATOM 2391 O O . PHE A 1 328 ? 5.005 9.344 4.574 1.00 93.19 328 PHE A O 1
ATOM 2398 N N . ASP A 1 329 ? 6.761 10.230 3.518 1.00 92.19 329 ASP A N 1
ATOM 2399 C CA . ASP A 1 329 ? 6.845 11.412 4.400 1.00 92.19 329 ASP A CA 1
ATOM 2400 C C . ASP A 1 329 ? 5.631 12.351 4.252 1.00 92.19 329 ASP A C 1
ATOM 2402 O O . ASP A 1 329 ? 5.312 13.147 5.137 1.00 92.19 329 ASP A O 1
ATOM 2406 N N . GLY A 1 330 ? 4.942 12.267 3.112 1.00 94.19 330 GLY A N 1
ATOM 2407 C CA . GLY A 1 330 ? 3.723 13.006 2.812 1.00 94.19 330 GLY A CA 1
ATOM 2408 C C . GLY A 1 330 ? 2.445 12.293 3.258 1.00 94.19 330 GLY A C 1
ATOM 2409 O O . GLY A 1 330 ? 1.367 12.893 3.174 1.00 94.19 330 GLY A O 1
ATOM 2410 N N . ALA A 1 331 ? 2.528 11.058 3.768 1.00 94.38 331 ALA A N 1
ATOM 2411 C CA . ALA A 1 331 ? 1.405 10.254 4.258 1.00 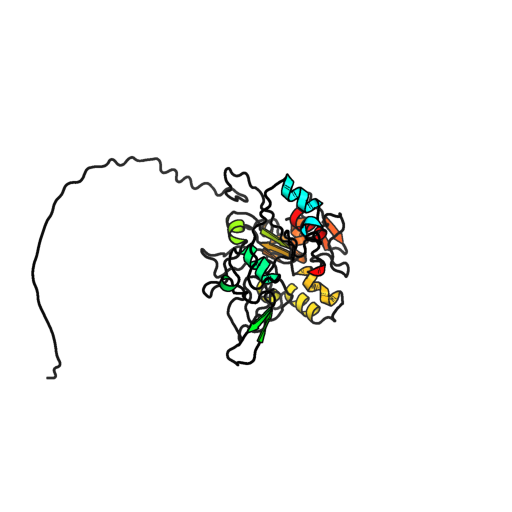94.38 331 ALA A CA 1
ATOM 2412 C C . ALA A 1 331 ? 0.897 10.726 5.637 1.00 94.38 331 ALA A C 1
ATOM 2414 O O . ALA A 1 331 ? 0.556 9.949 6.526 1.00 94.38 331 ALA A O 1
ATOM 2415 N N . LEU A 1 332 ? 0.819 12.045 5.810 1.00 95.00 332 LEU A N 1
ATOM 2416 C CA . LEU A 1 332 ? 0.258 12.699 6.981 1.00 95.00 332 LEU A CA 1
ATOM 2417 C C . LEU A 1 332 ? -1.197 12.269 7.184 1.00 95.00 332 LEU A C 1
ATOM 2419 O O . LEU A 1 332 ? -1.938 12.107 6.211 1.00 95.00 332 LEU A O 1
ATOM 2423 N N . ALA A 1 333 ? -1.645 12.234 8.442 1.00 93.81 333 ALA A N 1
ATOM 2424 C CA . ALA A 1 333 ? -3.014 11.860 8.801 1.00 93.81 333 ALA A CA 1
ATOM 2425 C C . ALA A 1 333 ? -4.081 12.605 7.977 1.00 93.81 333 ALA A C 1
ATOM 2427 O O . ALA A 1 333 ? -5.058 12.004 7.550 1.00 93.81 333 ALA A O 1
ATOM 2428 N N . LYS A 1 334 ? -3.892 13.899 7.680 1.00 96.31 334 LYS A N 1
ATOM 2429 C CA . LYS A 1 334 ? -4.849 14.662 6.858 1.00 96.31 334 LYS A CA 1
ATOM 2430 C C . LYS A 1 334 ? -5.014 14.111 5.436 1.00 96.31 334 LYS A C 1
ATOM 2432 O O . LYS A 1 334 ? -6.107 14.179 4.881 1.00 96.31 334 LYS A O 1
ATOM 2437 N N . ASN A 1 335 ? -3.940 13.586 4.851 1.00 97.75 335 ASN A N 1
ATOM 2438 C CA . ASN A 1 335 ? -3.927 13.066 3.490 1.00 97.75 335 ASN A CA 1
ATOM 2439 C C . ASN A 1 335 ? -4.486 11.645 3.480 1.00 97.75 335 ASN A C 1
ATOM 2441 O O . ASN A 1 335 ? -5.416 11.365 2.727 1.00 97.75 335 ASN A O 1
ATOM 2445 N N . THR A 1 336 ? -3.980 10.775 4.361 1.00 97.06 336 THR A N 1
ATOM 2446 C CA . THR A 1 336 ? -4.419 9.375 4.436 1.00 97.06 336 THR A CA 1
ATOM 2447 C C . THR A 1 336 ? -5.878 9.259 4.862 1.00 97.06 336 THR A C 1
ATOM 2449 O O . THR A 1 336 ? -6.642 8.575 4.190 1.00 97.06 336 THR A O 1
ATOM 2452 N N . LEU A 1 337 ? -6.328 10.017 5.869 1.00 96.62 337 LEU A N 1
ATOM 2453 C CA . LEU A 1 337 ? -7.745 10.053 6.260 1.00 96.62 337 LEU A CA 1
ATOM 2454 C C . LEU A 1 337 ? -8.654 10.629 5.166 1.00 96.62 337 LEU A C 1
ATOM 2456 O O . LEU A 1 337 ? -9.824 10.263 5.103 1.00 96.62 337 LEU A O 1
ATOM 2460 N N . GLY A 1 338 ? -8.133 11.500 4.294 1.00 97.69 338 GLY A N 1
ATOM 2461 C CA . GLY A 1 338 ? -8.856 11.963 3.108 1.00 97.69 338 GLY A CA 1
ATOM 2462 C C . GLY A 1 338 ? -9.179 10.804 2.165 1.00 97.69 338 GLY A C 1
ATOM 2463 O O . GLY A 1 338 ? -10.337 10.621 1.800 1.00 97.69 338 GLY A O 1
ATOM 2464 N N . TYR A 1 339 ? -8.177 9.975 1.851 1.00 98.06 339 TYR A N 1
ATOM 2465 C CA . TYR A 1 339 ? -8.347 8.754 1.056 1.00 98.06 339 TYR A CA 1
ATOM 2466 C C . TYR A 1 339 ? -9.239 7.718 1.738 1.00 98.06 339 TYR A C 1
ATOM 2468 O O . TYR A 1 339 ? -10.189 7.259 1.108 1.00 98.06 339 TYR A O 1
ATOM 2476 N N . LEU A 1 340 ? -9.001 7.404 3.019 1.00 96.00 340 LEU A N 1
ATOM 2477 C CA . LEU A 1 340 ? -9.841 6.460 3.768 1.00 96.00 340 LEU A CA 1
ATOM 2478 C C . LEU A 1 340 ? -11.315 6.885 3.803 1.00 96.00 340 LEU A C 1
ATOM 2480 O O . LEU A 1 340 ? -12.184 6.030 3.853 1.00 96.00 340 LEU A O 1
ATOM 2484 N N . ALA A 1 341 ? -11.616 8.185 3.785 1.00 95.94 341 ALA A N 1
ATOM 2485 C CA . ALA A 1 341 ? -12.997 8.660 3.756 1.00 95.94 341 ALA A CA 1
ATOM 2486 C C . ALA A 1 341 ? -13.689 8.482 2.390 1.00 95.94 341 ALA A C 1
ATOM 2488 O O . ALA A 1 341 ? -14.911 8.611 2.325 1.00 95.94 341 ALA A O 1
ATOM 2489 N N . GLN A 1 342 ? -12.935 8.263 1.305 1.00 96.00 342 GLN A N 1
ATOM 2490 C CA . GLN A 1 342 ? -13.476 8.072 -0.050 1.00 96.00 342 GLN A CA 1
ATOM 2491 C C . GLN A 1 342 ? -13.507 6.604 -0.505 1.00 96.00 342 GLN A C 1
ATOM 2493 O O . GLN A 1 342 ? -14.127 6.317 -1.530 1.00 96.00 342 GLN A O 1
ATOM 2498 N N . MET A 1 343 ? -12.812 5.711 0.204 1.00 92.75 343 MET A N 1
ATOM 2499 C CA . MET A 1 343 ? -12.764 4.266 -0.054 1.00 92.75 343 MET A CA 1
ATOM 2500 C C . MET A 1 343 ? -13.813 3.530 0.778 1.00 92.75 343 MET A C 1
ATOM 2502 O O . MET A 1 343 ? -14.446 2.610 0.216 1.00 92.75 343 MET A O 1
#